Protein AF-A0A779QJK4-F1 (afdb_monomer_lite)

Structure (mmCIF, N/CA/C/O backbone):
data_AF-A0A779QJK4-F1
#
_entry.id   AF-A0A779QJK4-F1
#
loop_
_atom_site.group_PDB
_atom_site.id
_atom_site.type_symbol
_atom_site.label_atom_id
_atom_site.label_alt_id
_atom_site.label_comp_id
_atom_site.label_asym_id
_atom_site.label_entit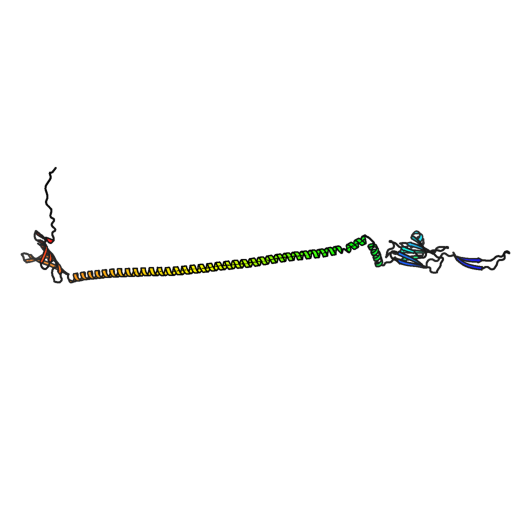y_id
_atom_site.label_seq_id
_atom_site.pdbx_PDB_ins_code
_atom_site.Cartn_x
_atom_site.Cartn_y
_atom_site.Cartn_z
_atom_site.occupancy
_atom_site.B_iso_or_equiv
_atom_site.auth_seq_id
_atom_site.auth_comp_id
_atom_site.auth_asym_id
_atom_site.auth_atom_id
_atom_site.pdbx_PDB_model_num
ATOM 1 N N . LEU A 1 1 ? 71.401 9.890 -72.598 1.00 61.88 1 LEU A N 1
ATOM 2 C CA . LEU A 1 1 ? 70.224 10.699 -72.970 1.00 61.88 1 LEU A CA 1
ATOM 3 C C . LEU A 1 1 ? 70.705 12.105 -73.241 1.00 61.88 1 LEU A C 1
ATOM 5 O O . LEU A 1 1 ? 71.534 12.586 -72.476 1.00 61.88 1 LEU A O 1
ATOM 9 N N . GLY A 1 2 ? 70.330 12.664 -74.385 1.00 76.56 2 GLY A N 1
ATOM 10 C CA . GLY A 1 2 ? 71.026 13.804 -74.968 1.00 76.56 2 GLY A CA 1
ATOM 11 C C . GLY A 1 2 ? 70.194 14.548 -76.001 1.00 76.56 2 GLY A C 1
ATOM 12 O O . GLY A 1 2 ? 69.039 14.212 -76.272 1.00 76.56 2 GLY A O 1
ATOM 13 N N . GLU A 1 3 ? 70.797 15.596 -76.538 1.00 83.06 3 GLU A N 1
ATOM 14 C CA . GLU A 1 3 ? 70.245 16.404 -77.613 1.00 83.06 3 GLU A CA 1
ATOM 15 C C . GLU A 1 3 ? 70.675 15.799 -78.951 1.00 83.06 3 GLU A C 1
ATOM 17 O O . GLU A 1 3 ? 71.862 15.583 -79.192 1.00 83.06 3 GLU A O 1
ATOM 22 N N . TYR A 1 4 ? 69.696 15.447 -79.776 1.00 85.31 4 TYR A N 1
ATOM 23 C CA . TYR A 1 4 ? 69.890 14.778 -81.051 1.00 85.31 4 TYR A CA 1
ATOM 24 C C . TYR A 1 4 ? 69.561 15.743 -82.170 1.00 85.31 4 TYR A C 1
ATOM 26 O O . TYR A 1 4 ? 68.479 16.326 -82.201 1.00 85.31 4 TYR A O 1
ATOM 34 N N . THR A 1 5 ? 70.485 15.857 -83.111 1.00 88.94 5 THR A N 1
ATOM 35 C CA . THR A 1 5 ? 70.306 16.657 -84.315 1.00 88.94 5 THR A CA 1
ATOM 36 C C . THR A 1 5 ? 70.053 15.716 -85.482 1.00 88.94 5 THR A C 1
ATOM 38 O O . THR A 1 5 ? 70.915 14.912 -85.837 1.00 88.94 5 THR A O 1
ATOM 41 N N . LEU A 1 6 ? 68.865 15.798 -86.072 1.00 91.62 6 LEU A N 1
ATOM 42 C CA . LEU A 1 6 ? 68.537 15.114 -87.312 1.00 91.62 6 LEU A CA 1
ATOM 43 C C . LEU A 1 6 ? 68.798 16.067 -88.473 1.00 91.62 6 LEU A C 1
ATOM 45 O O . LEU A 1 6 ? 68.117 17.081 -88.612 1.00 91.62 6 LEU A O 1
ATOM 49 N N . THR A 1 7 ? 69.761 15.704 -89.314 1.00 92.06 7 THR A N 1
ATOM 50 C CA . THR A 1 7 ? 70.054 16.406 -90.563 1.00 92.06 7 THR A CA 1
ATOM 51 C C . THR A 1 7 ? 69.639 15.526 -91.731 1.00 92.06 7 THR A C 1
ATOM 53 O O . THR A 1 7 ? 70.143 14.415 -91.881 1.00 92.06 7 THR A O 1
ATOM 56 N N . VAL A 1 8 ? 68.736 16.020 -92.572 1.00 91.75 8 VAL A N 1
ATOM 57 C CA . VAL A 1 8 ? 68.225 15.314 -93.753 1.00 91.75 8 VAL A CA 1
ATOM 58 C C . VAL A 1 8 ? 68.644 16.069 -95.009 1.00 91.75 8 VAL A C 1
ATOM 60 O O . VAL A 1 8 ? 68.537 17.291 -95.068 1.00 91.75 8 VAL A O 1
ATOM 63 N N . ARG A 1 9 ? 69.114 15.341 -96.026 1.00 92.44 9 ARG A N 1
ATOM 64 C CA . ARG A 1 9 ? 69.435 15.875 -97.359 1.00 92.44 9 ARG A CA 1
ATOM 65 C C . ARG A 1 9 ? 68.807 14.998 -98.430 1.00 92.44 9 ARG A C 1
ATOM 67 O O . ARG A 1 9 ? 68.813 13.775 -98.305 1.00 92.44 9 ARG A O 1
ATOM 74 N N . ALA A 1 10 ? 68.313 15.620 -99.495 1.00 90.38 10 ALA A N 1
ATOM 75 C CA . ALA A 1 10 ? 67.899 14.909 -100.698 1.00 90.38 10 ALA A CA 1
ATOM 76 C C . ALA A 1 10 ? 69.112 14.673 -101.611 1.00 90.38 10 ALA A C 1
ATOM 78 O O . ALA A 1 10 ? 69.939 15.570 -101.776 1.00 90.38 10 ALA A O 1
ATOM 79 N N . ILE A 1 11 ? 69.208 13.484 -102.212 1.00 91.81 11 ILE A N 1
ATOM 80 C CA . ILE A 1 11 ? 70.238 13.138 -103.200 1.00 91.81 11 ILE A CA 1
ATOM 81 C C . ILE A 1 11 ? 69.532 12.718 -104.488 1.00 91.81 11 ILE A C 1
ATOM 83 O O . ILE A 1 11 ? 68.648 11.862 -104.450 1.00 91.81 11 ILE A O 1
ATOM 87 N N . ASN A 1 12 ? 69.885 13.333 -105.618 1.00 88.38 12 ASN A N 1
ATOM 88 C CA . ASN A 1 12 ? 69.317 12.958 -106.915 1.00 88.38 12 ASN A CA 1
ATOM 89 C C . ASN A 1 12 ? 70.033 11.736 -107.529 1.00 88.38 12 ASN A C 1
ATOM 91 O O . ASN A 1 12 ? 71.061 11.275 -107.034 1.00 88.38 12 ASN A O 1
ATOM 95 N N . SER A 1 13 ? 69.510 11.222 -108.646 1.00 87.25 13 SER A N 1
ATOM 96 C CA . SER A 1 13 ? 70.050 10.046 -109.353 1.00 87.25 13 SER A CA 1
ATOM 97 C C . SER A 1 13 ? 71.474 10.218 -109.900 1.00 87.25 13 SER A C 1
ATOM 99 O O . SER A 1 13 ? 72.088 9.233 -110.298 1.00 87.25 13 SER A O 1
ATOM 101 N N . TYR A 1 14 ? 71.999 11.447 -109.914 1.00 86.12 14 TYR A N 1
ATOM 102 C CA . TYR A 1 14 ? 73.367 11.777 -110.325 1.00 86.12 14 TYR A CA 1
ATOM 103 C C . TYR A 1 14 ? 74.322 11.966 -109.132 1.00 86.12 14 TYR A C 1
ATOM 105 O O . TYR A 1 14 ? 75.478 12.333 -109.324 1.00 86.12 14 TYR A O 1
ATOM 113 N N . GLY A 1 15 ? 73.856 11.738 -107.898 1.00 85.56 15 GLY A N 1
ATOM 114 C CA . GLY A 1 15 ? 74.658 11.864 -106.679 1.00 85.56 15 GLY A CA 1
ATOM 115 C C . GLY A 1 15 ? 74.800 13.293 -106.143 1.00 85.56 15 GLY A C 1
ATOM 116 O O . GLY A 1 15 ? 75.531 13.507 -105.177 1.00 85.56 15 GLY A O 1
ATOM 117 N N . GLN A 1 16 ? 74.103 14.277 -106.723 1.00 86.81 16 GLN A N 1
ATOM 118 C CA . GLN A 1 16 ? 74.129 15.657 -106.231 1.00 86.81 16 GLN A CA 1
ATOM 119 C C . GLN A 1 16 ? 73.255 15.787 -104.981 1.00 86.81 16 GLN A C 1
ATOM 121 O O . 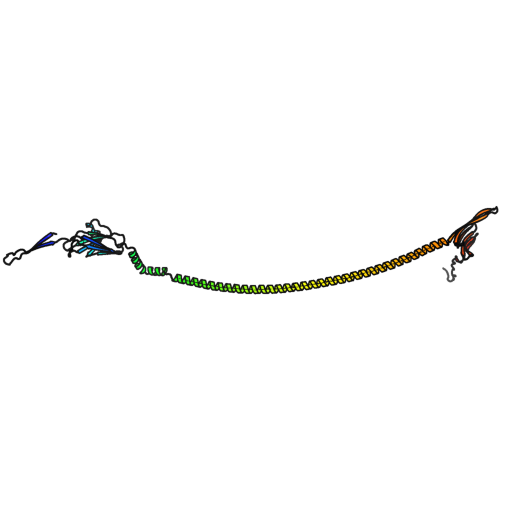GLN A 1 16 ? 72.105 15.339 -104.972 1.00 86.81 16 GLN A O 1
ATOM 126 N N . GLN A 1 17 ? 73.802 16.404 -103.933 1.00 90.31 17 GLN A N 1
ATOM 127 C CA . GLN A 1 17 ? 73.114 16.615 -102.660 1.00 90.31 17 GLN A CA 1
ATOM 128 C C . GLN A 1 17 ? 72.496 18.016 -102.608 1.00 90.31 17 GLN A C 1
ATOM 130 O O . GLN A 1 17 ? 73.170 18.994 -102.925 1.00 90.31 17 GLN A O 1
ATOM 135 N N . GLY A 1 18 ? 71.232 18.108 -102.195 1.00 87.62 18 GLY A N 1
ATOM 136 C CA . GLY A 1 18 ? 70.579 19.379 -101.879 1.00 87.62 18 GLY A CA 1
ATOM 137 C C . GLY A 1 18 ? 70.975 19.924 -100.502 1.00 87.62 18 GLY A C 1
ATOM 138 O O . GLY A 1 18 ? 71.627 19.239 -99.707 1.00 87.62 18 GLY A O 1
ATOM 139 N N . GLU A 1 19 ? 70.539 21.150 -100.211 1.00 90.62 19 GLU A N 1
ATOM 140 C CA . GLU A 1 19 ? 70.760 21.797 -98.914 1.00 90.62 19 GLU A CA 1
ATOM 141 C C . GLU A 1 19 ? 70.192 20.959 -97.748 1.00 90.62 19 GLU A C 1
ATOM 143 O O . GLU A 1 19 ? 69.089 20.412 -97.861 1.00 90.62 19 GLU A O 1
ATOM 148 N N . PRO A 1 20 ? 70.918 20.828 -96.619 1.00 91.25 20 PRO A N 1
ATOM 149 C CA . PRO A 1 20 ? 70.410 20.137 -95.438 1.00 91.25 20 PRO A CA 1
ATOM 150 C C . PRO A 1 20 ? 69.232 20.852 -94.786 1.00 91.25 20 PRO A C 1
ATOM 152 O O . PRO A 1 20 ? 69.300 22.043 -94.494 1.00 91.25 20 PRO A O 1
ATOM 155 N N . ALA A 1 21 ? 68.216 20.075 -94.416 1.00 92.12 21 ALA A N 1
ATOM 156 C CA . ALA A 1 21 ? 67.261 20.449 -93.384 1.00 92.12 21 ALA A CA 1
ATOM 157 C C . ALA A 1 21 ? 67.711 19.847 -92.050 1.00 92.12 21 ALA A C 1
ATOM 159 O O . ALA A 1 21 ? 67.920 18.637 -91.952 1.00 92.12 21 ALA A O 1
ATOM 160 N N . THR A 1 22 ? 67.844 20.683 -91.024 1.00 91.12 22 THR A N 1
ATOM 161 C CA . THR A 1 22 ? 68.305 20.262 -89.698 1.00 91.12 22 THR A CA 1
ATOM 162 C C . THR A 1 22 ? 67.243 20.574 -88.652 1.00 91.12 22 THR A C 1
ATOM 164 O O . THR A 1 22 ? 66.719 21.685 -88.621 1.00 91.12 22 THR A O 1
ATOM 167 N N . THR A 1 23 ? 66.945 19.618 -87.774 1.00 89.75 23 THR A N 1
ATOM 168 C CA . THR A 1 23 ? 66.132 19.839 -86.571 1.00 89.75 23 THR A CA 1
ATOM 169 C C . THR A 1 23 ? 66.763 19.163 -85.366 1.00 89.75 23 THR A C 1
ATOM 171 O O . THR A 1 23 ? 67.449 18.149 -85.502 1.00 89.75 23 THR A O 1
ATOM 174 N N . THR A 1 24 ? 66.511 19.710 -84.184 1.00 85.38 24 THR A N 1
ATOM 175 C CA . THR A 1 24 ? 67.074 19.214 -82.934 1.00 85.38 24 THR A CA 1
ATOM 176 C C . THR A 1 24 ? 65.957 18.814 -81.982 1.00 85.38 24 THR A C 1
ATOM 178 O O . THR A 1 24 ? 64.995 19.556 -81.794 1.00 85.38 24 THR A O 1
ATOM 181 N N . PHE A 1 25 ? 66.075 17.641 -81.365 1.00 80.06 25 PHE A N 1
ATOM 182 C CA . PHE A 1 25 ? 65.118 17.126 -80.389 1.00 80.06 25 PHE A CA 1
ATOM 183 C C . PHE A 1 25 ? 65.838 16.409 -79.246 1.00 80.06 25 PHE A C 1
ATOM 185 O O . PHE A 1 25 ? 66.995 16.010 -79.359 1.00 80.06 25 PHE A O 1
ATOM 192 N N . ARG A 1 26 ? 65.163 16.256 -78.106 1.00 77.25 26 ARG A N 1
ATOM 193 C CA . ARG A 1 26 ? 65.741 15.628 -76.913 1.00 77.25 26 ARG A CA 1
ATOM 194 C C . ARG A 1 26 ? 65.080 14.289 -76.645 1.00 77.25 26 ARG A C 1
ATOM 196 O O . ARG A 1 26 ? 63.860 14.208 -76.558 1.00 77.25 26 ARG A O 1
ATOM 203 N N . ILE A 1 27 ? 65.901 13.262 -76.452 1.00 80.81 27 ILE A N 1
ATOM 204 C CA . ILE A 1 27 ? 65.462 11.974 -75.915 1.00 80.81 27 ILE A CA 1
ATOM 205 C C . ILE A 1 27 ? 66.030 11.896 -74.504 1.00 80.81 27 ILE A C 1
ATOM 207 O O . ILE A 1 27 ? 67.237 11.706 -74.336 1.00 80.81 27 ILE A O 1
ATOM 211 N N . ASN A 1 28 ? 65.161 12.075 -73.506 1.00 81.69 28 ASN A N 1
ATOM 212 C CA . ASN A 1 28 ? 65.499 12.052 -72.086 1.00 81.69 28 ASN A CA 1
ATOM 213 C C . ASN A 1 28 ? 64.518 11.188 -71.285 1.00 81.69 28 ASN A C 1
ATOM 215 O O . ASN A 1 28 ? 63.346 11.044 -71.634 1.00 81.69 28 ASN A O 1
ATOM 219 N N . ALA A 1 29 ? 65.021 10.626 -70.187 1.00 85.44 29 ALA A N 1
ATOM 220 C CA . ALA A 1 29 ? 64.198 10.064 -69.134 1.00 85.44 29 ALA A CA 1
ATOM 221 C C . ALA A 1 29 ? 63.342 11.202 -68.564 1.00 85.44 29 ALA A C 1
ATOM 223 O O . ALA A 1 29 ? 63.783 12.359 -68.557 1.00 85.44 29 ALA A O 1
ATOM 224 N N . PRO A 1 30 ? 62.126 10.898 -68.105 1.00 90.94 30 PRO A N 1
ATOM 225 C CA . PRO A 1 30 ? 61.205 11.932 -67.688 1.00 90.94 30 PRO A CA 1
ATOM 226 C C . PRO A 1 30 ? 61.692 12.595 -66.399 1.00 90.94 30 PRO A C 1
ATOM 228 O O . PRO A 1 30 ? 62.384 11.985 -65.576 1.00 90.94 30 PRO A O 1
ATOM 231 N N . ALA A 1 31 ? 61.300 13.852 -66.198 1.00 91.94 31 ALA A N 1
ATOM 232 C CA . ALA A 1 31 ? 61.501 14.513 -64.918 1.00 91.94 31 ALA A CA 1
ATOM 233 C C . ALA A 1 31 ? 60.715 13.775 -63.825 1.00 91.94 31 ALA A C 1
ATOM 235 O O . ALA A 1 31 ? 59.601 13.304 -64.063 1.00 91.94 31 ALA A O 1
ATOM 236 N N . LYS A 1 32 ? 61.280 13.683 -62.616 1.00 94.06 32 LYS A N 1
ATOM 237 C CA . LYS A 1 32 ? 60.543 13.159 -61.458 1.00 94.06 32 LYS A CA 1
ATOM 238 C C . LYS A 1 32 ? 59.310 14.025 -61.163 1.00 94.06 32 LYS A C 1
ATOM 240 O O . LYS A 1 32 ? 59.327 15.208 -61.519 1.00 94.06 32 LYS A O 1
ATOM 245 N N . PRO A 1 33 ? 58.274 13.488 -60.494 1.00 96.31 33 PRO A N 1
ATOM 246 C CA . PRO A 1 33 ? 57.180 14.320 -60.009 1.00 96.31 33 PRO A CA 1
ATOM 247 C C . PRO A 1 33 ? 57.715 15.506 -59.185 1.00 96.31 33 PRO A C 1
ATOM 249 O O . PRO A 1 33 ? 58.735 15.409 -58.504 1.00 96.31 33 PRO A O 1
ATOM 252 N N . ALA A 1 34 ? 57.054 16.653 -59.260 1.00 96.25 34 ALA A N 1
ATOM 253 C CA . ALA A 1 34 ? 57.366 17.795 -58.409 1.00 96.25 34 ALA A CA 1
ATOM 254 C C . ALA A 1 34 ? 56.885 17.552 -56.975 1.00 96.25 34 ALA A C 1
ATOM 256 O O . ALA A 1 34 ? 57.593 17.851 -56.018 1.00 96.25 34 ALA A O 1
ATOM 257 N N . THR A 1 35 ? 55.687 16.983 -56.843 1.00 96.50 35 THR A N 1
ATOM 258 C CA . THR A 1 35 ? 55.057 16.634 -55.569 1.00 96.50 35 THR A CA 1
ATOM 259 C C . THR A 1 35 ? 54.073 15.479 -55.765 1.00 96.50 35 THR A C 1
ATOM 261 O O . THR A 1 35 ? 53.741 15.121 -56.900 1.00 96.50 35 THR A O 1
ATOM 264 N N . ILE A 1 36 ? 53.609 14.907 -54.658 1.00 98.00 36 ILE A N 1
ATOM 265 C CA . ILE A 1 36 ? 52.488 13.972 -54.604 1.00 98.00 36 ILE A CA 1
ATOM 266 C C . ILE A 1 36 ? 51.444 14.604 -53.683 1.00 98.00 36 ILE A C 1
ATOM 268 O O . ILE A 1 36 ? 51.698 14.809 -52.498 1.00 98.00 36 ILE A O 1
ATOM 272 N N . GLU A 1 37 ? 50.276 14.918 -54.228 1.00 98.00 37 GLU A N 1
ATOM 273 C CA . GLU A 1 37 ? 49.122 15.345 -53.443 1.00 98.00 37 GLU A CA 1
ATOM 274 C C . GLU A 1 37 ? 48.452 14.112 -52.836 1.00 98.00 37 GLU A C 1
ATOM 276 O O . GLU A 1 37 ? 48.187 13.135 -53.540 1.00 98.00 37 GLU A O 1
ATOM 281 N N . LEU A 1 38 ? 48.192 14.151 -51.529 1.00 98.12 38 LEU A N 1
ATOM 282 C CA . LEU A 1 38 ? 47.501 13.084 -50.812 1.00 98.12 38 LEU A CA 1
ATOM 283 C C . LEU A 1 38 ? 46.117 13.567 -50.378 1.00 98.12 38 LEU A C 1
ATOM 285 O O . LEU A 1 38 ? 45.993 14.603 -49.729 1.00 98.12 38 LEU A O 1
ATOM 289 N N . THR A 1 39 ? 45.083 12.799 -50.713 1.00 97.94 39 THR A N 1
ATOM 290 C CA . THR A 1 39 ? 43.701 13.036 -50.285 1.00 97.94 39 THR A CA 1
ATOM 291 C C . THR A 1 39 ? 43.286 11.965 -49.270 1.00 97.94 39 THR A C 1
ATOM 293 O O . THR A 1 39 ? 43.162 10.794 -49.650 1.00 97.94 39 THR A O 1
ATOM 296 N N . PRO A 1 40 ? 43.082 12.327 -47.990 1.00 97.19 40 PRO A N 1
ATOM 297 C CA . PRO A 1 40 ? 42.593 11.410 -46.961 1.00 97.19 40 PRO A CA 1
ATOM 298 C C . PRO A 1 40 ? 41.133 10.992 -47.190 1.00 97.19 40 PRO A C 1
ATOM 300 O O . PRO A 1 40 ? 40.297 11.814 -47.555 1.00 97.19 40 PRO A O 1
ATOM 303 N N . GLY A 1 41 ? 40.805 9.732 -46.908 1.00 96.25 41 GLY A N 1
ATOM 304 C CA . GLY A 1 41 ? 39.432 9.227 -46.799 1.00 96.25 41 GLY A CA 1
ATOM 305 C C . GLY A 1 41 ? 39.293 8.222 -45.652 1.00 96.25 41 GLY A C 1
ATOM 306 O O . GLY A 1 41 ? 40.276 7.894 -44.984 1.00 96.25 41 GLY A O 1
ATOM 307 N N . TYR A 1 42 ? 38.081 7.726 -45.392 1.00 95.50 42 TYR A N 1
ATOM 308 C CA . TYR A 1 42 ? 37.860 6.701 -44.363 1.00 95.50 42 TYR A CA 1
ATOM 309 C C . TYR A 1 42 ? 38.492 5.378 -44.784 1.00 95.50 42 TYR A C 1
ATOM 311 O O . TYR A 1 42 ? 38.159 4.838 -45.835 1.00 95.50 42 TYR A O 1
ATOM 319 N N . PHE A 1 43 ? 39.427 4.871 -43.978 1.00 95.44 43 PHE A N 1
ATOM 320 C CA . PHE A 1 43 ? 40.213 3.670 -44.293 1.00 95.44 43 PHE A CA 1
ATOM 321 C C . PHE A 1 43 ? 40.931 3.705 -45.652 1.00 95.44 43 PHE A C 1
ATOM 323 O O . PHE A 1 43 ? 41.239 2.649 -46.215 1.00 95.44 43 PHE A O 1
ATOM 330 N N . GLN A 1 44 ? 41.206 4.900 -46.190 1.00 96.69 44 GLN A N 1
ATOM 331 C CA . GLN A 1 44 ? 41.854 5.047 -47.489 1.00 96.69 44 GLN A CA 1
ATOM 332 C C . GLN A 1 44 ? 42.651 6.348 -47.638 1.00 96.69 44 GLN A C 1
ATOM 334 O O . GLN A 1 44 ? 42.367 7.349 -46.984 1.00 96.69 44 GLN A O 1
ATOM 339 N N . ILE A 1 45 ? 43.634 6.344 -48.539 1.00 98.12 45 ILE A N 1
ATOM 340 C CA . ILE A 1 45 ? 44.378 7.534 -48.978 1.00 98.12 45 ILE A CA 1
ATOM 341 C C . ILE A 1 45 ? 44.572 7.454 -50.492 1.00 98.12 45 ILE A C 1
ATOM 343 O O . ILE A 1 45 ? 45.010 6.421 -51.005 1.00 98.12 45 ILE A O 1
ATOM 347 N N . THR A 1 46 ? 44.294 8.549 -51.198 1.00 98.19 46 THR A N 1
ATOM 348 C CA . THR A 1 46 ? 44.543 8.678 -52.642 1.00 98.19 46 THR A CA 1
ATOM 349 C C . THR A 1 46 ? 45.778 9.530 -52.896 1.00 98.19 46 THR A C 1
ATOM 351 O O . THR A 1 46 ? 45.881 10.626 -52.358 1.00 98.19 46 THR A O 1
ATOM 354 N N . ALA A 1 47 ? 46.699 9.039 -53.723 1.00 98.19 47 ALA A N 1
ATOM 355 C CA . ALA A 1 47 ? 47.915 9.733 -54.125 1.00 98.19 47 ALA A CA 1
ATOM 356 C C . ALA A 1 47 ? 47.846 10.184 -55.587 1.00 98.19 47 ALA A C 1
ATOM 358 O O . ALA A 1 47 ? 47.598 9.368 -56.478 1.00 98.19 47 ALA A O 1
ATOM 359 N N . VAL A 1 48 ? 48.128 11.467 -55.827 1.00 98.19 48 VAL A N 1
ATOM 360 C CA . VAL A 1 48 ? 48.105 12.107 -57.149 1.00 98.19 48 VAL A CA 1
ATOM 361 C C . VAL A 1 48 ? 49.432 12.847 -57.394 1.00 98.19 48 VAL A C 1
ATOM 363 O O . VAL A 1 48 ? 49.669 13.905 -56.810 1.00 98.19 48 VAL A O 1
ATOM 366 N N . PRO A 1 49 ? 50.344 12.322 -58.230 1.00 97.12 49 PRO A N 1
ATOM 367 C CA . PRO A 1 49 ? 51.574 13.015 -58.597 1.00 97.12 49 PRO A CA 1
ATOM 368 C C . PRO A 1 49 ? 51.301 14.233 -59.486 1.00 97.12 49 PRO A C 1
ATOM 370 O O . PRO A 1 49 ? 50.438 14.216 -60.364 1.00 97.12 49 PRO A O 1
ATOM 373 N N . ARG A 1 50 ? 52.098 15.289 -59.305 1.00 95.31 50 ARG A N 1
ATOM 374 C CA . ARG A 1 50 ? 52.080 16.499 -60.141 1.00 95.31 50 ARG A CA 1
ATOM 375 C C . ARG A 1 50 ? 53.441 16.709 -60.789 1.00 95.31 50 ARG A C 1
ATOM 377 O O . ARG A 1 50 ? 54.459 16.586 -60.113 1.00 95.31 50 ARG A O 1
ATOM 384 N N . LEU A 1 51 ? 53.481 17.055 -62.075 1.00 91.31 51 LEU A N 1
ATOM 385 C CA . LEU A 1 51 ? 54.719 17.457 -62.757 1.00 91.31 51 LEU A CA 1
ATOM 386 C C . LEU A 1 51 ? 54.961 18.960 -62.608 1.00 91.31 51 LEU A C 1
ATOM 388 O O . LEU A 1 51 ? 54.014 19.739 -62.577 1.00 91.31 51 LEU A O 1
ATOM 392 N N . ALA A 1 52 ? 56.234 19.364 -62.583 1.00 88.06 52 ALA A N 1
ATOM 393 C CA . ALA A 1 52 ? 56.616 20.779 -62.647 1.00 88.06 52 ALA A CA 1
ATOM 394 C C . ALA A 1 52 ? 56.369 21.380 -64.042 1.00 88.06 52 ALA A C 1
ATOM 396 O O . ALA A 1 52 ? 56.069 22.561 -64.172 1.00 88.06 52 ALA A O 1
ATOM 397 N N . VAL A 1 53 ? 56.503 20.555 -65.083 1.00 85.75 53 VAL A N 1
ATOM 398 C CA . VAL A 1 53 ? 56.253 20.903 -66.482 1.00 85.75 53 VAL A CA 1
ATOM 399 C C . VAL A 1 53 ? 55.401 19.793 -67.072 1.00 85.75 53 VAL A C 1
ATOM 401 O O . VAL A 1 53 ? 55.725 18.618 -66.907 1.00 85.75 53 VAL A O 1
ATOM 404 N N . TYR A 1 54 ? 54.303 20.159 -67.726 1.00 85.75 54 TYR A N 1
ATOM 405 C CA . TYR A 1 54 ? 53.425 19.190 -68.367 1.00 85.75 54 TYR A CA 1
ATOM 406 C C . TYR A 1 54 ? 54.177 18.409 -69.452 1.00 85.75 54 TYR A C 1
ATOM 408 O O . TYR A 1 54 ? 54.767 19.004 -70.352 1.00 85.75 54 TYR A O 1
ATOM 416 N N . ASP A 1 55 ? 54.120 17.081 -69.371 1.00 85.69 55 ASP A N 1
ATOM 417 C CA . ASP A 1 55 ? 54.636 16.167 -70.385 1.00 85.69 55 ASP A CA 1
ATOM 418 C C . ASP A 1 55 ? 53.597 15.053 -70.606 1.00 85.69 55 ASP A C 1
ATOM 420 O O . ASP A 1 55 ? 53.383 14.230 -69.709 1.00 85.69 55 ASP A O 1
ATOM 424 N N . PRO A 1 56 ? 52.924 15.016 -71.771 1.00 85.19 56 PRO A N 1
ATOM 425 C CA . PRO A 1 56 ? 51.874 14.038 -72.051 1.00 85.19 56 PRO A CA 1
ATOM 426 C C . PRO A 1 56 ? 52.411 12.614 -72.250 1.00 85.19 56 PRO A C 1
ATOM 428 O O . PRO A 1 56 ? 51.631 11.665 -72.274 1.00 85.19 56 PRO A O 1
ATOM 431 N N . THR A 1 57 ? 53.726 12.444 -72.415 1.00 86.50 57 THR A N 1
ATOM 432 C CA . THR A 1 57 ? 54.359 11.133 -72.622 1.00 86.50 57 THR A CA 1
ATOM 433 C C . THR A 1 57 ? 54.685 10.418 -71.310 1.00 86.50 57 THR A C 1
ATOM 435 O O . THR A 1 57 ? 55.098 9.256 -71.322 1.00 86.50 57 THR A O 1
ATOM 438 N N . VAL A 1 58 ? 54.497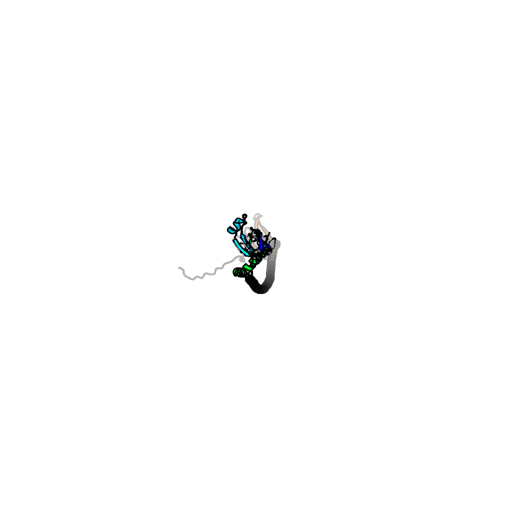 11.100 -70.176 1.00 92.56 58 VAL A N 1
ATOM 439 C CA . VAL A 1 58 ? 54.816 10.589 -68.846 1.00 92.56 58 VAL A CA 1
ATOM 440 C C . VAL A 1 58 ? 53.656 9.791 -68.267 1.00 92.56 58 VAL A C 1
ATOM 442 O O . VAL A 1 58 ? 52.512 10.236 -68.232 1.00 92.56 58 VAL A O 1
ATOM 445 N N . GLN A 1 59 ? 53.988 8.617 -67.745 1.00 95.19 59 GLN A N 1
ATOM 446 C CA . GLN A 1 59 ? 53.155 7.833 -66.841 1.00 95.19 59 GLN A CA 1
ATOM 447 C C . GLN A 1 59 ? 53.810 7.790 -65.459 1.00 95.19 59 GLN A C 1
ATOM 449 O O . GLN A 1 59 ? 55.008 8.050 -65.329 1.00 95.19 59 GLN A O 1
ATOM 454 N N . PHE A 1 60 ? 53.055 7.428 -64.423 1.00 97.75 60 PHE A N 1
ATOM 455 C CA . PHE A 1 60 ? 53.599 7.298 -63.073 1.00 97.75 60 PHE A CA 1
ATOM 456 C C . PHE A 1 60 ? 53.482 5.876 -62.566 1.00 97.75 60 PHE A C 1
ATOM 458 O O . PHE A 1 60 ? 52.413 5.277 -62.639 1.00 97.75 60 PHE A O 1
ATOM 465 N N . GLU A 1 61 ? 54.571 5.361 -62.011 1.00 98.19 61 GLU A N 1
ATOM 466 C CA . GLU A 1 61 ? 54.582 4.108 -61.265 1.00 98.19 61 GLU A CA 1
ATOM 467 C C . GLU A 1 61 ? 54.492 4.413 -59.759 1.00 98.19 61 GLU A C 1
ATOM 469 O O . GLU A 1 61 ? 55.180 5.314 -59.267 1.00 98.19 61 GLU A O 1
ATOM 474 N N . PHE A 1 62 ? 53.669 3.656 -59.028 1.00 98.44 62 PHE A N 1
ATOM 475 C CA . PHE A 1 62 ? 53.339 3.909 -57.624 1.00 98.44 62 PHE A CA 1
ATOM 476 C C . PHE A 1 62 ? 53.748 2.756 -56.714 1.00 98.44 62 PHE A C 1
ATOM 478 O O . PHE A 1 62 ? 53.504 1.586 -57.012 1.00 98.44 62 PHE A O 1
ATOM 485 N N . TRP A 1 63 ? 54.285 3.107 -55.549 1.00 98.56 63 TRP A N 1
ATOM 486 C CA . TRP A 1 63 ? 54.594 2.192 -54.460 1.00 98.56 63 TRP A CA 1
ATOM 487 C C . TRP A 1 63 ? 54.049 2.718 -53.141 1.00 98.56 63 TRP A C 1
ATOM 489 O O . TRP A 1 63 ? 53.980 3.926 -52.912 1.00 98.56 63 TRP A O 1
ATOM 499 N N . PHE A 1 64 ? 53.713 1.786 -52.258 1.00 98.00 64 PHE A N 1
ATOM 500 C CA . PHE A 1 64 ? 53.162 2.048 -50.938 1.00 98.00 64 PHE A CA 1
ATOM 501 C C . PHE A 1 64 ? 53.924 1.297 -49.854 1.00 98.00 64 PHE A C 1
ATOM 503 O O . PHE A 1 64 ? 54.259 0.122 -50.019 1.00 98.00 64 PHE A O 1
ATOM 510 N N . SER A 1 65 ? 54.126 1.950 -48.714 1.00 96.94 65 SER A N 1
ATOM 511 C CA . SER A 1 65 ? 54.696 1.328 -47.527 1.00 96.94 65 SER A CA 1
ATOM 512 C C . SER A 1 65 ? 54.008 1.818 -46.256 1.00 96.94 65 SER A C 1
ATOM 514 O O . SER A 1 65 ? 53.753 3.009 -46.087 1.00 96.94 65 SER A O 1
ATOM 516 N N . GLU A 1 66 ? 53.775 0.895 -45.322 1.00 95.69 66 GLU A N 1
ATOM 517 C CA . GLU A 1 66 ? 53.323 1.204 -43.955 1.00 95.69 66 GLU A CA 1
ATOM 518 C C . GLU A 1 66 ? 54.455 1.765 -43.077 1.00 95.69 66 GLU A C 1
ATOM 520 O O . GLU A 1 66 ? 54.223 2.165 -41.943 1.00 95.69 66 GLU A O 1
ATOM 525 N N . LYS A 1 67 ? 55.699 1.770 -43.574 1.00 94.94 67 LYS A N 1
ATOM 526 C CA . LYS A 1 67 ? 56.868 2.331 -42.886 1.00 94.94 67 LYS A CA 1
ATOM 527 C C . LYS A 1 67 ? 57.734 3.130 -43.848 1.00 94.94 67 LYS A C 1
ATOM 529 O O . LYS A 1 67 ? 57.946 2.709 -44.986 1.00 94.94 67 LYS A O 1
ATOM 534 N N . ARG A 1 68 ? 58.303 4.236 -43.374 1.00 96.62 68 ARG A N 1
ATOM 535 C CA . ARG A 1 68 ? 59.215 5.052 -44.178 1.00 96.62 68 ARG A CA 1
ATOM 536 C C . ARG A 1 68 ? 60.434 4.255 -44.645 1.00 96.62 68 ARG A C 1
ATOM 538 O O . ARG A 1 68 ? 61.103 3.601 -43.847 1.00 96.62 68 ARG A O 1
ATOM 545 N N . ILE A 1 69 ? 60.762 4.385 -45.922 1.00 96.75 69 ILE A N 1
ATOM 546 C CA . ILE A 1 69 ? 61.973 3.865 -46.553 1.00 96.75 69 ILE A CA 1
ATOM 547 C C . ILE A 1 69 ? 62.900 5.051 -46.827 1.00 96.75 69 ILE A C 1
ATOM 549 O O . ILE A 1 69 ? 62.685 5.828 -47.750 1.00 96.75 69 ILE A O 1
ATOM 553 N N . THR A 1 70 ? 63.953 5.192 -46.024 1.00 91.00 70 THR A N 1
ATOM 554 C CA . THR A 1 70 ? 64.885 6.331 -46.114 1.00 91.00 70 THR A CA 1
ATOM 555 C C . THR A 1 70 ? 65.814 6.263 -47.327 1.00 91.00 70 THR A C 1
ATOM 557 O O . THR A 1 70 ? 66.218 7.300 -47.848 1.00 91.00 70 THR A O 1
ATOM 560 N N . ASN A 1 71 ? 66.148 5.060 -47.805 1.00 92.38 71 ASN A N 1
ATOM 561 C CA . ASN A 1 71 ? 66.948 4.859 -49.012 1.00 92.38 71 ASN A CA 1
ATOM 562 C C . ASN A 1 71 ? 66.044 4.527 -50.207 1.00 92.38 71 ASN A C 1
ATOM 564 O O . ASN A 1 71 ? 65.546 3.406 -50.322 1.00 92.38 71 ASN A O 1
ATOM 568 N N . THR A 1 72 ? 65.886 5.474 -51.132 1.00 86.75 72 THR A N 1
ATOM 569 C CA . THR A 1 72 ? 65.000 5.337 -52.300 1.00 86.75 72 THR A CA 1
ATOM 570 C C . THR A 1 72 ? 65.387 4.196 -53.245 1.00 86.75 72 THR A C 1
ATOM 572 O O . THR A 1 72 ? 64.522 3.678 -53.947 1.00 86.75 72 THR A O 1
ATOM 575 N N . ALA A 1 73 ? 66.637 3.720 -53.218 1.00 88.50 73 ALA A N 1
ATOM 576 C CA . ALA A 1 73 ? 67.059 2.538 -53.974 1.00 88.50 73 ALA A CA 1
ATOM 577 C C . ALA A 1 73 ? 66.435 1.225 -53.455 1.00 88.50 73 ALA A C 1
ATOM 579 O O . ALA A 1 73 ? 66.466 0.212 -54.149 1.00 88.50 73 ALA A O 1
ATOM 580 N N . GLN A 1 74 ? 65.874 1.222 -52.240 1.00 94.44 74 GLN A N 1
ATOM 581 C CA . GLN A 1 74 ? 65.207 0.057 -51.646 1.00 94.44 74 GLN A CA 1
ATOM 582 C C . GLN A 1 74 ? 63.692 0.045 -51.882 1.00 94.44 74 GLN A C 1
ATOM 584 O O . GLN A 1 74 ? 63.043 -0.941 -51.545 1.00 94.44 74 GLN A O 1
ATOM 589 N N . VAL A 1 75 ? 63.114 1.103 -52.463 1.00 96.69 75 VAL A N 1
ATOM 590 C CA . VAL A 1 75 ? 61.657 1.222 -52.657 1.00 96.69 75 VAL A CA 1
ATOM 591 C C . VAL A 1 75 ? 61.104 0.042 -53.453 1.00 96.69 75 VAL A C 1
ATOM 593 O O . VAL A 1 75 ? 60.137 -0.574 -53.024 1.00 96.69 75 VAL A O 1
ATOM 596 N N . GLU A 1 76 ? 61.757 -0.347 -54.548 1.00 95.56 76 GLU A N 1
ATOM 597 C CA . GLU A 1 76 ? 61.294 -1.462 -55.387 1.00 95.56 76 GLU A CA 1
ATOM 598 C C . GLU A 1 76 ? 61.318 -2.825 -54.679 1.00 95.56 76 GLU A C 1
ATOM 600 O O . GLU A 1 76 ? 60.604 -3.734 -55.092 1.00 95.56 76 GLU A O 1
ATOM 605 N N . LYS A 1 77 ? 62.134 -2.976 -53.628 1.00 94.81 77 LYS A N 1
ATOM 606 C CA . LYS A 1 77 ? 62.267 -4.224 -52.861 1.00 94.81 77 LYS A CA 1
ATOM 607 C C . LYS A 1 77 ? 61.367 -4.257 -51.629 1.00 94.81 77 LYS A C 1
ATOM 609 O O . LYS A 1 77 ? 60.865 -5.318 -51.274 1.00 94.81 77 LYS A O 1
ATOM 614 N N . SER A 1 78 ? 61.212 -3.114 -50.966 1.00 94.88 78 SER A N 1
ATOM 615 C CA . SER A 1 78 ? 60.615 -3.026 -49.629 1.00 94.88 78 SER A CA 1
ATOM 616 C C . SER A 1 78 ? 59.214 -2.419 -49.620 1.00 94.88 78 SER A C 1
ATOM 618 O O . SER A 1 78 ? 58.471 -2.647 -48.669 1.00 94.88 78 SER A O 1
ATOM 620 N N . ALA A 1 79 ? 58.842 -1.647 -50.644 1.00 96.69 79 ALA A N 1
ATOM 621 C CA . ALA A 1 79 ? 57.492 -1.116 -50.785 1.00 96.69 79 ALA A CA 1
ATOM 622 C C . ALA A 1 79 ? 56.648 -2.005 -51.703 1.00 96.69 79 ALA A C 1
ATOM 624 O O . ALA A 1 79 ? 57.137 -2.611 -52.657 1.00 96.69 79 ALA A O 1
ATOM 625 N N . ARG A 1 80 ? 55.341 -2.038 -51.451 1.00 97.25 80 ARG A N 1
ATOM 626 C CA . ARG A 1 80 ? 54.373 -2.722 -52.307 1.00 97.25 80 ARG A CA 1
ATOM 627 C C . ARG A 1 80 ? 54.152 -1.907 -53.576 1.00 97.25 80 ARG A C 1
ATOM 629 O O . ARG A 1 80 ? 53.660 -0.784 -53.491 1.00 97.25 80 ARG A O 1
ATOM 636 N N . TYR A 1 81 ? 54.448 -2.485 -54.736 1.00 97.56 81 TYR A N 1
ATOM 637 C CA . TYR A 1 81 ? 54.063 -1.903 -56.021 1.00 97.56 81 TYR A CA 1
ATOM 638 C C . TYR A 1 81 ? 52.533 -1.883 -56.149 1.00 97.56 81 TYR A C 1
ATOM 640 O O . TYR A 1 81 ? 51.883 -2.907 -55.937 1.00 97.56 81 TYR A O 1
ATOM 648 N N . LEU A 1 82 ? 51.965 -0.713 -56.443 1.00 97.31 82 LEU A N 1
ATOM 649 C CA . LEU A 1 82 ? 50.524 -0.530 -56.635 1.00 97.31 82 LEU A CA 1
ATOM 650 C C . LEU A 1 82 ? 50.138 -0.657 -58.110 1.00 97.31 82 LEU A C 1
ATOM 652 O O . LEU A 1 82 ? 49.110 -1.246 -58.417 1.00 97.31 82 LEU A O 1
ATOM 656 N N . GLY A 1 83 ? 50.981 -0.147 -59.011 1.00 96.50 83 GLY A N 1
ATOM 657 C CA . GLY A 1 83 ? 50.747 -0.166 -60.452 1.00 96.50 83 GLY A CA 1
ATOM 658 C C . GLY A 1 83 ? 51.184 1.128 -61.134 1.00 96.50 83 GLY A C 1
ATOM 659 O O . GLY A 1 83 ? 51.901 1.948 -60.554 1.00 96.50 83 GLY A O 1
ATOM 660 N N . THR A 1 84 ? 50.735 1.308 -62.375 1.00 96.31 84 THR A N 1
ATOM 661 C CA . THR A 1 84 ? 50.979 2.508 -63.189 1.00 96.31 84 THR A CA 1
ATOM 662 C C . THR A 1 84 ? 49.665 3.246 -63.428 1.00 96.31 84 THR A C 1
ATOM 664 O O . THR A 1 84 ? 48.645 2.604 -63.662 1.00 96.31 84 THR A O 1
ATOM 667 N N . GLY A 1 85 ? 49.659 4.577 -63.357 1.00 94.88 85 GLY A N 1
ATOM 668 C CA . GLY A 1 85 ? 48.454 5.375 -63.604 1.00 94.88 85 GLY A CA 1
ATOM 669 C C . GLY A 1 85 ? 48.658 6.873 -63.391 1.00 94.88 85 GLY A C 1
ATOM 670 O O . GLY A 1 85 ? 49.784 7.341 -63.255 1.00 94.88 85 GLY A O 1
ATOM 671 N N . SER A 1 86 ? 47.564 7.633 -63.353 1.00 94.56 86 SER A N 1
ATOM 672 C CA . SER A 1 86 ? 47.566 9.061 -62.992 1.00 94.56 86 SER A CA 1
ATOM 673 C C . SER A 1 86 ? 47.328 9.305 -61.498 1.00 94.56 86 SER A C 1
ATOM 675 O O . SER A 1 86 ? 47.691 10.359 -60.989 1.00 94.56 86 SER A O 1
ATOM 677 N N . GLN A 1 87 ? 46.744 8.333 -60.795 1.00 96.69 87 GLN A N 1
ATOM 678 C CA . GLN A 1 87 ? 46.526 8.331 -59.349 1.00 96.69 87 GLN A CA 1
ATOM 679 C C . GLN A 1 87 ? 46.387 6.895 -58.838 1.00 96.69 87 GLN A C 1
ATOM 681 O O . GLN A 1 87 ? 46.052 6.000 -59.615 1.00 96.69 87 GLN A O 1
ATOM 686 N N . TRP A 1 88 ? 46.576 6.690 -57.536 1.00 97.94 88 TRP A N 1
ATOM 687 C CA . TRP A 1 88 ? 46.274 5.422 -56.867 1.00 97.94 88 TRP A CA 1
ATOM 688 C C . TRP A 1 88 ? 45.640 5.641 -55.502 1.00 97.94 88 TRP A C 1
ATOM 690 O O . TRP A 1 88 ? 46.097 6.485 -54.735 1.00 97.94 88 TRP A O 1
ATOM 700 N N . THR A 1 89 ? 44.643 4.823 -55.172 1.00 97.62 89 THR A N 1
ATOM 701 C CA . THR A 1 89 ? 44.026 4.783 -53.843 1.00 97.62 89 THR A CA 1
ATOM 702 C C . THR A 1 89 ? 44.457 3.520 -53.117 1.00 97.62 89 THR A C 1
ATOM 704 O O . THR A 1 89 ? 44.290 2.410 -53.621 1.00 97.62 89 THR A O 1
ATOM 707 N N . VAL A 1 90 ? 45.007 3.683 -51.916 1.00 97.19 90 VAL A N 1
ATOM 708 C CA . VAL A 1 90 ? 45.245 2.573 -50.995 1.00 97.19 90 VAL A CA 1
ATOM 709 C C . VAL A 1 90 ? 44.131 2.573 -49.970 1.00 97.19 90 VAL A C 1
ATOM 711 O O . VAL A 1 90 ? 43.955 3.561 -49.268 1.00 97.19 90 VAL A O 1
ATOM 714 N N . GLN A 1 91 ? 43.406 1.462 -49.884 1.00 95.31 91 GLN A N 1
ATOM 715 C CA . GLN A 1 91 ? 42.279 1.276 -48.976 1.00 95.31 91 GLN A CA 1
ATOM 716 C C . GLN A 1 91 ? 42.378 -0.058 -48.231 1.00 95.31 91 GLN A C 1
ATOM 718 O O . GLN A 1 91 ? 42.994 -1.009 -48.724 1.00 95.31 91 GLN A O 1
ATOM 723 N N . GLY A 1 92 ? 41.759 -0.138 -47.054 1.00 90.94 92 GLY A N 1
ATOM 724 C CA . GLY A 1 92 ? 41.569 -1.387 -46.316 1.00 90.94 92 GLY A CA 1
ATOM 725 C C . GLY A 1 92 ? 41.743 -1.250 -44.806 1.00 90.94 92 GLY A C 1
ATOM 726 O O . GLY A 1 92 ? 42.190 -0.228 -44.298 1.00 90.94 92 GLY A O 1
ATOM 727 N N . SER A 1 93 ? 41.453 -2.328 -44.074 1.00 87.31 93 SER A N 1
ATOM 728 C CA . SER A 1 93 ? 41.412 -2.356 -42.597 1.00 87.31 93 SER A CA 1
ATOM 729 C C . SER A 1 93 ? 42.737 -2.036 -41.887 1.00 87.31 93 SER A C 1
ATOM 731 O O . SER A 1 93 ? 42.752 -1.776 -40.681 1.00 87.31 93 SER A O 1
ATOM 733 N N . ARG A 1 94 ? 43.860 -2.062 -42.614 1.00 90.56 94 ARG A N 1
ATOM 734 C CA . ARG A 1 94 ? 45.181 -1.657 -42.107 1.00 90.56 94 ARG A CA 1
ATOM 735 C C . ARG A 1 94 ? 45.425 -0.152 -42.194 1.00 90.56 94 ARG A C 1
ATOM 737 O O . ARG A 1 94 ? 46.281 0.348 -41.476 1.00 90.56 94 ARG A O 1
ATOM 744 N N . ILE A 1 95 ? 44.674 0.557 -43.034 1.00 95.50 95 ILE A N 1
ATOM 745 C CA . ILE A 1 95 ? 44.761 2.007 -43.191 1.00 95.50 95 ILE A CA 1
ATOM 746 C C . ILE A 1 95 ? 43.915 2.642 -42.093 1.00 95.50 95 ILE A C 1
ATOM 748 O O . ILE A 1 95 ? 42.701 2.745 -42.221 1.00 95.50 95 ILE A O 1
ATOM 752 N N . LYS A 1 96 ? 44.541 2.990 -40.970 1.00 93.19 96 LYS A N 1
ATOM 753 C CA . LYS A 1 96 ? 43.839 3.436 -39.760 1.00 93.19 96 LYS A CA 1
ATOM 754 C C . LYS A 1 96 ? 44.065 4.924 -39.478 1.00 93.19 96 LYS A C 1
ATOM 756 O O . LYS A 1 96 ? 45.155 5.420 -39.776 1.00 93.19 96 LYS A O 1
ATOM 761 N N . PRO A 1 97 ? 43.073 5.621 -38.888 1.00 93.75 97 PRO A N 1
ATOM 762 C CA . PRO A 1 97 ? 43.240 6.999 -38.427 1.00 93.75 97 PRO A CA 1
ATOM 763 C C . PRO A 1 97 ? 44.461 7.134 -37.510 1.00 93.75 97 PRO A C 1
ATOM 765 O O . PRO A 1 97 ? 44.806 6.204 -36.776 1.00 93.75 97 PRO A O 1
ATOM 768 N N . GLY A 1 98 ? 45.141 8.279 -37.587 1.00 92.50 98 GLY A N 1
ATOM 769 C CA . GLY A 1 98 ? 46.322 8.577 -36.771 1.00 92.50 98 GLY A CA 1
ATOM 770 C C . GLY A 1 98 ? 47.593 7.797 -37.137 1.00 92.50 98 GLY A C 1
ATOM 771 O O . GLY A 1 98 ? 48.565 7.856 -36.389 1.00 92.50 98 GLY A O 1
ATOM 772 N N . THR A 1 99 ? 47.601 7.048 -38.247 1.00 94.06 99 THR A N 1
ATOM 773 C CA . THR A 1 99 ? 48.776 6.300 -38.728 1.00 94.06 99 THR A CA 1
ATOM 774 C C . THR A 1 99 ? 49.312 6.919 -40.016 1.00 94.06 99 THR A C 1
ATOM 776 O O . THR A 1 99 ? 48.559 7.090 -40.975 1.00 94.06 99 THR A O 1
ATOM 779 N N . ASP A 1 100 ? 50.610 7.228 -40.047 1.00 96.81 100 ASP A N 1
ATOM 780 C CA . ASP A 1 100 ? 51.293 7.696 -41.254 1.00 96.81 100 ASP A CA 1
ATOM 781 C C . ASP A 1 100 ? 51.550 6.549 -42.231 1.00 96.81 100 ASP A C 1
ATOM 783 O O . ASP A 1 100 ? 51.998 5.466 -41.852 1.00 96.81 100 ASP A O 1
ATOM 787 N N . PHE A 1 101 ? 51.321 6.821 -43.512 1.00 97.56 101 PHE A N 1
ATOM 788 C CA . PHE A 1 101 ? 51.634 5.918 -44.609 1.00 97.56 101 PHE A CA 1
ATOM 789 C C . PHE A 1 101 ? 52.448 6.637 -45.677 1.00 97.56 101 PHE A C 1
ATOM 791 O O . PHE A 1 101 ? 52.265 7.832 -45.906 1.00 97.56 101 PHE A O 1
ATOM 798 N N . TRP A 1 102 ? 53.333 5.903 -46.352 1.00 98.06 102 TRP A N 1
ATOM 799 C CA . TRP A 1 102 ? 54.286 6.464 -47.307 1.00 98.06 102 TRP A CA 1
ATOM 800 C C . TRP A 1 102 ? 53.996 6.011 -48.732 1.00 98.06 102 TRP A C 1
ATOM 802 O O . TRP A 1 102 ? 53.847 4.818 -49.011 1.00 98.06 102 TRP A O 1
ATOM 812 N N . PHE A 1 103 ? 53.982 6.984 -49.637 1.00 98.25 103 PHE A N 1
ATOM 813 C CA . PHE A 1 103 ? 53.853 6.806 -51.073 1.00 98.25 103 PHE A CA 1
ATOM 814 C C . PHE A 1 103 ? 55.160 7.181 -51.755 1.00 98.25 103 PHE A C 1
ATOM 816 O O . PHE A 1 103 ? 55.730 8.242 -51.495 1.00 98.25 103 PHE A O 1
ATOM 823 N N . TYR A 1 104 ? 55.604 6.317 -52.662 1.00 98.38 104 TYR A N 1
ATOM 824 C CA . TYR A 1 104 ? 56.764 6.558 -53.506 1.00 98.38 104 TYR A CA 1
ATOM 825 C C . TYR A 1 104 ? 56.327 6.513 -54.960 1.00 98.38 104 TYR A C 1
ATOM 827 O O . TYR A 1 104 ? 55.793 5.504 -55.421 1.00 98.38 104 TYR A O 1
ATOM 835 N N . VAL A 1 105 ? 56.547 7.606 -55.683 1.00 98.06 105 VAL A N 1
ATOM 836 C CA . VAL A 1 105 ? 56.117 7.736 -57.077 1.00 98.06 105 VAL A CA 1
ATOM 837 C C . VAL A 1 105 ? 57.288 8.170 -57.937 1.00 98.06 105 VAL A C 1
ATOM 839 O O . VAL A 1 105 ? 58.096 9.009 -57.534 1.00 98.06 105 VAL A O 1
ATOM 842 N N . ARG A 1 106 ? 57.391 7.605 -59.137 1.00 96.94 106 ARG A N 1
ATOM 843 C CA . ARG A 1 106 ? 58.335 8.066 -60.158 1.00 96.94 106 ARG A CA 1
ATOM 844 C C . ARG A 1 106 ? 57.654 8.166 -61.511 1.00 96.94 106 ARG A C 1
ATOM 846 O O . ARG A 1 106 ? 56.708 7.435 -61.794 1.00 96.94 106 ARG A O 1
ATOM 853 N N . SER A 1 107 ? 58.181 9.048 -62.341 1.00 97.06 107 SER A N 1
ATOM 854 C CA . SER A 1 107 ? 57.774 9.212 -63.727 1.00 97.06 107 SER A CA 1
ATOM 855 C C . SER A 1 107 ? 58.462 8.166 -64.597 1.00 97.06 107 SER A C 1
ATOM 857 O O . SER A 1 107 ? 59.646 7.870 -64.409 1.00 97.06 107 SER A O 1
ATOM 859 N N . VAL A 1 108 ? 57.748 7.645 -65.585 1.00 95.19 108 VAL A N 1
ATOM 860 C CA . VAL A 1 108 ? 58.265 6.725 -66.599 1.00 95.19 108 VAL A CA 1
ATOM 861 C C . VAL A 1 108 ? 57.765 7.127 -67.984 1.00 95.19 108 VAL A C 1
ATOM 863 O O . VAL A 1 108 ? 56.647 7.612 -68.133 1.00 95.19 108 VAL A O 1
ATOM 866 N N . ASN A 1 109 ? 58.599 6.936 -68.999 1.00 91.38 109 ASN A N 1
ATOM 867 C CA . ASN A 1 109 ? 58.223 7.017 -70.410 1.00 91.38 109 ASN A CA 1
ATOM 868 C C . ASN A 1 109 ? 58.938 5.884 -71.175 1.00 91.38 109 ASN A C 1
ATOM 870 O O . ASN A 1 109 ? 59.622 5.056 -70.570 1.00 91.38 109 ASN A O 1
ATOM 874 N N . LEU A 1 110 ? 58.821 5.847 -72.505 1.00 87.50 110 LEU A N 1
ATOM 875 C CA . LEU A 1 110 ? 59.474 4.822 -73.340 1.00 87.50 110 LEU A CA 1
ATOM 876 C C . LEU A 1 110 ? 61.012 4.820 -73.252 1.00 87.50 110 LEU A C 1
ATOM 878 O O . LEU A 1 110 ? 61.659 3.867 -73.672 1.00 87.50 110 LEU A O 1
ATOM 882 N N . VAL A 1 111 ? 61.595 5.899 -72.739 1.00 86.94 111 VAL A N 1
ATOM 883 C CA . VAL A 1 111 ? 63.030 6.175 -72.753 1.00 86.94 111 VAL A CA 1
ATOM 884 C C . VAL A 1 111 ? 63.689 5.822 -71.417 1.00 86.94 111 VAL A C 1
ATOM 886 O O . VAL A 1 111 ? 64.862 5.452 -71.385 1.00 86.94 111 VAL A O 1
ATOM 889 N N . GLY A 1 112 ? 62.966 5.934 -70.301 1.00 89.75 112 GLY A N 1
ATOM 890 C CA . GLY A 1 112 ? 63.505 5.595 -68.991 1.00 89.75 112 GLY A CA 1
ATOM 891 C C . GLY A 1 112 ? 62.615 5.988 -67.820 1.00 89.75 112 GLY A C 1
ATOM 892 O O . GLY A 1 112 ? 61.440 6.324 -67.972 1.00 89.75 112 GLY A O 1
ATOM 893 N N . LYS A 1 113 ? 63.206 5.936 -66.623 1.00 93.25 113 LYS A N 1
ATOM 894 C CA . LYS A 1 113 ? 62.536 6.188 -65.344 1.00 93.25 113 LYS A CA 1
ATOM 895 C C . LYS A 1 113 ? 63.223 7.324 -64.596 1.00 93.25 113 LYS A C 1
ATOM 897 O O . LYS A 1 113 ? 64.448 7.437 -64.630 1.00 93.25 113 LYS A O 1
ATOM 902 N N . SER A 1 114 ? 62.442 8.149 -63.912 1.00 94.50 114 SER A N 1
ATOM 903 C CA . SER A 1 114 ? 62.965 9.190 -63.033 1.00 94.50 114 SER A CA 1
ATOM 904 C C . SER A 1 114 ? 63.398 8.626 -61.676 1.00 94.50 114 SER A C 1
ATOM 906 O O . SER A 1 114 ? 63.090 7.487 -61.319 1.00 94.50 114 SER A O 1
ATOM 908 N N . ALA A 1 115 ? 64.037 9.467 -60.859 1.00 95.00 115 ALA A N 1
ATOM 909 C CA . ALA A 1 115 ? 64.154 9.216 -59.423 1.00 95.00 115 ALA A CA 1
ATOM 910 C C . ALA A 1 115 ? 62.770 9.199 -58.740 1.00 95.00 115 ALA A C 1
ATOM 912 O O . ALA A 1 115 ? 61.811 9.784 -59.255 1.00 95.00 115 ALA A O 1
ATOM 913 N N . PHE A 1 116 ? 62.695 8.563 -57.569 1.00 96.62 116 PHE A N 1
ATOM 914 C CA . PHE A 1 116 ? 61.507 8.560 -56.717 1.00 96.62 116 PHE A CA 1
ATOM 915 C C . PHE A 1 116 ? 61.263 9.905 -56.031 1.00 96.62 116 PHE A C 1
ATOM 917 O O . PHE A 1 116 ? 62.195 10.631 -55.677 1.00 96.62 116 PHE A O 1
ATOM 924 N N . VAL A 1 117 ? 59.986 10.178 -55.794 1.00 97.19 117 VAL A N 1
ATOM 925 C CA . VAL A 1 117 ? 59.467 11.223 -54.913 1.00 97.19 117 VAL A CA 1
ATOM 926 C C . VAL A 1 117 ? 58.700 10.535 -53.797 1.00 97.19 117 VAL A C 1
ATOM 928 O O . VAL A 1 117 ? 57.977 9.577 -54.055 1.00 97.19 117 VAL A O 1
ATOM 931 N N . GLU A 1 118 ? 58.892 11.006 -52.570 1.00 97.25 118 GLU A N 1
ATOM 932 C CA . GLU A 1 118 ? 58.226 10.508 -51.366 1.00 97.25 118 GLU A CA 1
ATOM 933 C C . GLU A 1 118 ? 57.147 11.503 -50.931 1.00 97.25 118 GLU A C 1
ATOM 935 O O . GLU A 1 118 ? 57.377 12.713 -50.960 1.00 97.25 118 GLU A O 1
ATOM 940 N N . ALA A 1 119 ? 56.009 10.991 -50.471 1.00 97.31 119 ALA A N 1
ATOM 941 C CA . ALA A 1 119 ? 55.061 11.739 -49.655 1.00 97.31 119 ALA A CA 1
ATOM 942 C C . ALA A 1 119 ? 54.493 10.843 -48.554 1.00 97.31 119 ALA A C 1
ATOM 944 O O . ALA A 1 119 ? 54.288 9.647 -48.763 1.00 97.31 119 ALA A O 1
ATOM 945 N N . SER A 1 120 ? 54.228 11.427 -47.388 1.00 97.25 120 SER A N 1
ATOM 946 C CA . SER A 1 120 ? 53.554 10.758 -46.277 1.00 97.25 120 SER A CA 1
ATOM 947 C C . SER A 1 120 ? 52.216 11.415 -45.983 1.00 97.25 120 SER A C 1
ATOM 949 O O . SER A 1 120 ? 52.110 12.640 -46.035 1.00 97.25 120 SER A O 1
ATOM 951 N N . GLY A 1 121 ? 51.217 10.615 -45.630 1.00 95.88 121 GLY A N 1
ATOM 952 C CA . GLY A 1 121 ? 49.912 11.118 -45.220 1.00 95.88 121 GLY A CA 1
ATOM 953 C C . GLY A 1 121 ? 49.151 10.109 -44.376 1.00 95.88 121 GLY A C 1
ATOM 954 O O . GLY A 1 121 ? 49.504 8.931 -44.324 1.00 95.88 121 GLY A O 1
ATOM 955 N N . GLN A 1 122 ? 48.095 10.594 -43.733 1.00 96.75 122 GLN A N 1
ATOM 956 C CA . GLN A 1 122 ? 47.187 9.801 -42.909 1.00 96.75 122 GLN A CA 1
ATOM 957 C C . GLN A 1 122 ? 45.819 9.705 -43.598 1.00 96.75 122 GLN A C 1
ATOM 959 O O . GLN A 1 122 ? 45.461 10.612 -44.358 1.00 96.75 122 GLN A O 1
ATOM 964 N N . PRO A 1 123 ? 45.042 8.632 -43.366 1.00 96.25 123 PRO A N 1
ATOM 965 C CA . PRO A 1 123 ? 43.630 8.620 -43.740 1.00 96.25 123 PRO A CA 1
ATOM 966 C C . PRO A 1 123 ? 42.848 9.638 -42.899 1.00 96.25 123 PRO A C 1
ATOM 968 O O . PRO A 1 123 ? 43.407 10.281 -42.008 1.00 96.25 123 PRO A O 1
ATOM 971 N N . SER A 1 124 ? 41.547 9.790 -43.172 1.00 95.62 124 SER A N 1
ATOM 972 C CA . SER A 1 124 ? 40.685 10.665 -42.367 1.00 95.62 124 SER A CA 1
ATOM 973 C C . SER A 1 124 ? 40.844 10.341 -40.879 1.00 95.62 124 SER A C 1
ATOM 975 O O . SER A 1 124 ? 40.947 9.166 -40.520 1.00 95.62 124 SER A O 1
ATOM 977 N N . ASN A 1 125 ? 40.856 11.374 -40.035 1.00 94.06 125 ASN A N 1
ATOM 978 C CA . ASN A 1 125 ? 40.849 11.259 -38.575 1.00 94.06 125 ASN A CA 1
ATOM 979 C C . ASN A 1 125 ? 39.516 11.741 -37.969 1.00 94.06 125 ASN A C 1
ATOM 981 O O . ASN A 1 125 ? 39.446 12.058 -36.785 1.00 94.06 125 ASN A O 1
ATOM 985 N N . ASP A 1 126 ? 38.466 11.834 -38.791 1.00 94.88 126 ASP A N 1
ATOM 986 C CA . ASP A 1 126 ? 37.117 12.184 -38.347 1.00 94.88 126 ASP A CA 1
ATOM 987 C C . ASP A 1 126 ? 36.479 11.011 -37.590 1.00 94.88 126 ASP A C 1
ATOM 989 O O . ASP A 1 126 ? 35.952 10.067 -38.184 1.00 94.88 126 ASP A O 1
ATOM 993 N N . GLY A 1 127 ? 36.564 11.064 -36.259 1.00 91.94 127 GLY A N 1
ATOM 994 C CA . GLY A 1 127 ? 36.021 10.040 -35.371 1.00 91.94 127 GLY A CA 1
ATOM 995 C C . GLY A 1 127 ? 34.502 9.888 -35.457 1.00 91.94 127 GLY A C 1
ATOM 996 O O . GLY A 1 127 ? 34.013 8.767 -35.333 1.00 91.94 127 GLY A O 1
ATOM 997 N N . GLU A 1 128 ? 33.762 10.971 -35.703 1.00 93.12 128 GLU A N 1
ATOM 998 C CA . GLU A 1 128 ? 32.301 10.923 -35.824 1.00 93.12 128 GLU A CA 1
ATOM 999 C C . GLU A 1 128 ? 31.898 10.152 -37.084 1.00 93.12 128 GLU A C 1
ATOM 1001 O O . GLU A 1 128 ? 31.106 9.211 -37.004 1.00 93.12 128 GLU A O 1
ATOM 1006 N N . GLY A 1 129 ? 32.549 10.442 -38.214 1.00 92.12 129 GLY A N 1
ATOM 1007 C CA . GLY A 1 129 ? 32.345 9.698 -39.455 1.00 92.12 129 GLY A CA 1
ATOM 1008 C C . GLY A 1 129 ? 32.679 8.205 -39.337 1.00 92.12 129 GLY A C 1
ATOM 1009 O O . GLY A 1 129 ? 31.939 7.361 -39.844 1.00 92.12 129 GLY A O 1
ATOM 1010 N N . TYR A 1 130 ? 33.741 7.835 -38.608 1.00 91.94 130 TYR A N 1
ATOM 1011 C CA . TYR A 1 130 ? 34.023 6.417 -38.333 1.00 91.94 130 TYR A CA 1
ATOM 1012 C C . TYR A 1 130 ? 32.939 5.755 -37.477 1.00 91.94 130 TYR A C 1
ATOM 1014 O O . TYR A 1 130 ? 32.569 4.611 -37.746 1.00 91.94 130 TYR A O 1
ATOM 1022 N N . LEU A 1 131 ? 32.427 6.442 -36.453 1.00 92.38 131 LEU A N 1
ATOM 1023 C CA . LEU A 1 131 ? 31.365 5.904 -35.600 1.00 92.38 131 LEU A CA 1
ATOM 1024 C C . LEU A 1 131 ? 30.058 5.721 -36.372 1.00 92.38 131 LEU A C 1
ATOM 1026 O O . LEU A 1 131 ? 29.365 4.733 -36.144 1.00 92.38 131 LEU A O 1
ATOM 1030 N N . GLU A 1 132 ? 29.744 6.609 -37.314 1.00 92.06 132 GLU A N 1
ATOM 1031 C CA . GLU A 1 132 ? 28.589 6.449 -38.196 1.00 92.06 132 GLU A CA 1
ATOM 1032 C C . GLU A 1 132 ? 28.723 5.225 -39.113 1.00 92.06 132 GLU A C 1
ATOM 1034 O O . GLU A 1 132 ? 27.774 4.445 -39.229 1.00 92.06 132 GLU A O 1
ATOM 1039 N N . ILE A 1 133 ? 29.913 4.991 -39.680 1.00 89.69 133 ILE A N 1
ATOM 1040 C CA . ILE A 1 133 ? 30.206 3.774 -40.454 1.00 89.69 133 ILE A CA 1
ATOM 1041 C C . ILE A 1 133 ? 29.997 2.526 -39.586 1.00 89.69 133 ILE A C 1
ATOM 1043 O O . ILE A 1 133 ? 29.327 1.583 -40.007 1.00 89.69 133 ILE A O 1
ATOM 1047 N N . PHE A 1 134 ? 30.536 2.507 -38.362 1.00 89.56 134 PHE A N 1
ATOM 1048 C CA . PHE A 1 134 ? 30.371 1.363 -37.462 1.00 89.56 134 PHE A CA 1
ATOM 1049 C C . PHE A 1 134 ? 28.924 1.162 -37.017 1.00 89.56 134 PHE A C 1
ATOM 1051 O O . PHE A 1 134 ? 28.481 0.020 -36.941 1.00 89.56 134 PHE A O 1
ATOM 1058 N N . ARG A 1 135 ? 28.179 2.241 -36.757 1.00 87.88 135 ARG A N 1
ATOM 1059 C CA . ARG A 1 135 ? 26.748 2.178 -36.441 1.00 87.88 135 ARG A CA 1
ATOM 1060 C C . ARG A 1 135 ? 25.972 1.518 -37.578 1.00 87.88 135 ARG A C 1
ATOM 1062 O O . ARG A 1 135 ? 25.255 0.562 -37.316 1.00 87.88 135 ARG A O 1
ATOM 1069 N N . GLY A 1 136 ? 26.183 1.957 -38.822 1.00 87.38 136 GLY A N 1
ATOM 1070 C CA . GLY A 1 136 ? 25.552 1.343 -39.994 1.00 87.38 136 GLY A CA 1
ATOM 1071 C C . GLY A 1 136 ? 25.879 -0.148 -40.119 1.00 87.38 136 GLY A C 1
ATOM 1072 O O . GLY A 1 136 ? 24.978 -0.969 -40.258 1.00 87.38 136 GLY A O 1
ATOM 1073 N N . LEU A 1 137 ? 27.155 -0.517 -39.960 1.00 87.62 137 LEU A N 1
ATOM 1074 C CA . LEU A 1 137 ? 27.581 -1.921 -39.986 1.00 87.62 137 LEU A CA 1
ATOM 1075 C C . LEU A 1 137 ? 26.953 -2.758 -38.863 1.00 87.62 137 LEU A C 1
ATOM 1077 O O . LEU A 1 137 ? 26.636 -3.921 -39.082 1.00 87.62 137 LEU A O 1
ATOM 1081 N N . ILE A 1 138 ? 26.785 -2.199 -37.661 1.00 86.81 138 ILE A N 1
ATOM 1082 C CA . ILE A 1 138 ? 26.129 -2.881 -36.537 1.00 86.81 138 ILE A CA 1
ATOM 1083 C C . ILE A 1 138 ? 24.635 -3.062 -36.827 1.00 86.81 138 ILE A C 1
ATOM 1085 O O . ILE A 1 138 ? 24.119 -4.165 -36.633 1.00 86.81 138 ILE A O 1
ATOM 1089 N N . ASP A 1 139 ? 23.965 -2.024 -37.330 1.00 85.50 139 ASP A N 1
ATOM 1090 C CA . ASP A 1 139 ? 22.530 -2.025 -37.646 1.00 85.50 139 ASP A CA 1
ATOM 1091 C C . ASP A 1 139 ? 22.158 -3.050 -38.739 1.00 85.50 139 ASP A C 1
ATOM 1093 O O . ASP A 1 139 ? 21.060 -3.613 -38.728 1.00 85.50 139 ASP A O 1
ATOM 1097 N N . GLU A 1 140 ? 23.081 -3.348 -39.656 1.00 87.31 140 GLU A N 1
ATOM 1098 C CA . GLU A 1 140 ? 22.908 -4.370 -40.698 1.00 87.31 140 GLU A CA 1
ATOM 1099 C C . GLU A 1 140 ? 23.012 -5.815 -40.173 1.00 87.31 140 GLU A C 1
ATOM 1101 O O . GLU A 1 140 ? 22.603 -6.758 -40.856 1.00 87.31 140 GLU A O 1
ATOM 1106 N N . THR A 1 141 ? 23.540 -6.033 -38.963 1.00 87.94 141 THR A N 1
ATOM 1107 C CA . THR A 1 141 ? 23.699 -7.389 -38.414 1.00 87.94 141 THR A CA 1
ATOM 1108 C C . THR A 1 141 ? 22.438 -7.888 -37.708 1.00 87.94 141 THR A C 1
ATOM 1110 O O . THR A 1 141 ? 21.789 -7.156 -36.963 1.00 87.94 141 THR A O 1
ATOM 1113 N N . LEU A 1 142 ? 22.151 -9.192 -37.830 1.00 83.94 142 LEU A N 1
ATOM 1114 C CA . LEU A 1 142 ? 21.078 -9.853 -37.065 1.00 83.94 142 LEU A CA 1
ATOM 1115 C C . LEU A 1 142 ? 21.264 -9.701 -35.545 1.00 83.94 142 LEU A C 1
ATOM 1117 O O . LEU A 1 142 ? 20.293 -9.569 -34.808 1.00 83.94 142 LEU A O 1
ATOM 1121 N N . LEU A 1 143 ? 22.515 -9.698 -35.073 1.00 85.19 143 LEU A N 1
ATOM 1122 C CA . LEU A 1 143 ? 22.854 -9.453 -33.668 1.00 85.19 143 LEU A CA 1
ATOM 1123 C C . LEU A 1 143 ? 22.557 -8.009 -33.247 1.00 85.19 143 LEU A C 1
ATOM 1125 O O . LEU A 1 143 ? 22.029 -7.808 -32.157 1.00 85.19 143 LEU A O 1
ATOM 1129 N N . GLY A 1 144 ? 22.863 -7.020 -34.090 1.00 86.56 144 GLY A N 1
ATOM 1130 C CA . GLY A 1 144 ? 22.546 -5.613 -33.841 1.00 86.56 144 GLY A CA 1
ATOM 1131 C C . GLY A 1 144 ? 21.042 -5.359 -33.792 1.00 86.56 144 GLY A C 1
ATOM 1132 O O . GLY A 1 144 ? 20.560 -4.716 -32.862 1.00 86.56 144 GLY A O 1
ATOM 1133 N N . GLN A 1 145 ? 20.286 -5.955 -34.717 1.00 83.81 145 GLN A N 1
ATOM 1134 C CA . GLN A 1 145 ? 18.820 -5.897 -34.722 1.00 83.81 145 GLN A CA 1
ATOM 1135 C C . GLN A 1 145 ? 18.220 -6.560 -33.476 1.00 83.81 145 GLN A C 1
ATOM 1137 O O . GLN A 1 145 ? 17.440 -5.933 -32.763 1.00 83.81 145 GLN A O 1
ATOM 1142 N N . ALA A 1 146 ? 18.654 -7.779 -33.140 1.00 82.62 146 ALA A N 1
ATOM 1143 C CA . ALA A 1 146 ? 18.185 -8.484 -31.947 1.00 82.62 146 ALA A CA 1
ATOM 1144 C C . ALA A 1 146 ? 18.555 -7.758 -30.641 1.00 82.62 146 ALA A C 1
ATOM 1146 O O . ALA A 1 146 ? 17.800 -7.786 -29.668 1.00 82.62 146 ALA A O 1
ATOM 1147 N N . LEU A 1 147 ? 19.721 -7.106 -30.591 1.00 82.81 147 LEU A N 1
ATOM 1148 C CA . LEU A 1 147 ? 20.118 -6.277 -29.454 1.00 82.81 147 LEU A CA 1
ATOM 1149 C C . LEU A 1 147 ? 19.223 -5.039 -29.338 1.00 82.81 147 LEU A C 1
ATOM 1151 O O . LEU A 1 147 ? 18.787 -4.718 -28.235 1.00 82.81 147 LEU A O 1
ATOM 1155 N N . LYS A 1 148 ? 18.916 -4.378 -30.4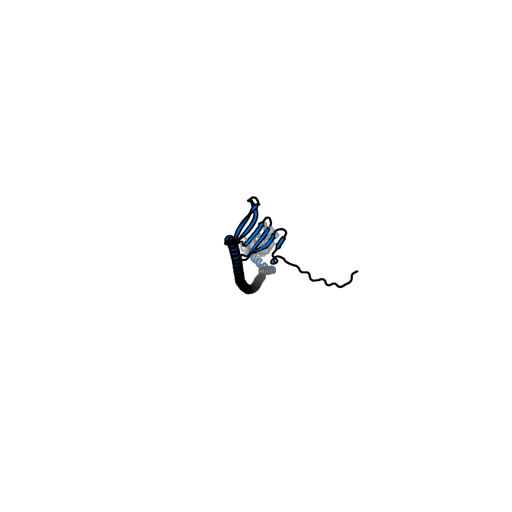58 1.00 82.50 148 LYS A N 1
ATOM 1156 C CA . LYS A 1 148 ? 18.024 -3.217 -30.498 1.00 82.50 148 LYS A CA 1
ATOM 1157 C C . LYS A 1 148 ? 16.616 -3.571 -30.027 1.00 82.50 148 LYS A C 1
ATOM 1159 O O . LYS A 1 148 ? 16.104 -2.893 -29.151 1.00 82.50 148 LYS A O 1
ATOM 1164 N N . GLU A 1 149 ? 16.052 -4.685 -30.487 1.00 79.62 149 GLU A N 1
ATOM 1165 C CA . GLU A 1 149 ? 14.749 -5.185 -30.018 1.00 79.62 149 GLU A CA 1
ATOM 1166 C C . GLU A 1 149 ? 14.737 -5.505 -28.515 1.00 79.62 149 GLU A C 1
ATOM 1168 O O . GLU A 1 149 ? 13.750 -5.250 -27.827 1.00 79.62 149 GLU A O 1
ATOM 1173 N N . ARG A 1 150 ? 15.845 -6.031 -27.975 1.00 75.50 150 ARG A N 1
ATOM 1174 C CA . ARG A 1 150 ? 15.988 -6.277 -26.530 1.00 75.50 150 ARG A CA 1
ATOM 1175 C C . ARG A 1 150 ? 16.123 -4.995 -25.711 1.00 75.50 150 ARG A C 1
ATOM 1177 O O . ARG A 1 150 ? 15.694 -4.979 -24.562 1.00 75.50 150 ARG A O 1
ATOM 1184 N N . ILE A 1 151 ? 16.748 -3.957 -26.261 1.00 77.88 151 ILE A N 1
ATOM 1185 C CA . ILE A 1 151 ? 16.840 -2.638 -25.620 1.00 77.88 151 ILE A CA 1
ATOM 1186 C C . ILE A 1 151 ? 15.480 -1.930 -25.695 1.00 77.88 151 ILE A C 1
ATOM 1188 O O . ILE A 1 151 ? 15.011 -1.395 -24.693 1.00 77.88 151 ILE A O 1
ATOM 1192 N N . ASP A 1 152 ? 14.806 -2.014 -26.841 1.00 73.38 152 ASP A N 1
ATOM 1193 C CA . ASP A 1 152 ? 13.475 -1.467 -27.116 1.00 73.38 152 ASP A CA 1
ATOM 1194 C C . ASP A 1 152 ? 12.349 -2.324 -26.510 1.00 73.38 152 ASP A C 1
ATOM 1196 O O . ASP A 1 152 ? 11.248 -2.375 -27.065 1.00 73.38 152 ASP A O 1
ATOM 1200 N N . ALA A 1 153 ? 12.592 -2.976 -25.362 1.00 67.56 153 ALA A N 1
ATOM 1201 C CA . ALA A 1 153 ? 11.680 -3.872 -24.639 1.00 67.56 153 ALA A CA 1
ATOM 1202 C C . ALA A 1 153 ? 10.434 -3.165 -24.050 1.00 67.56 153 ALA A C 1
ATOM 1204 O O . ALA A 1 153 ? 10.050 -3.337 -22.894 1.00 67.56 153 ALA A O 1
ATOM 1205 N N . SER A 1 154 ? 9.757 -2.389 -24.884 1.00 68.69 154 SER A N 1
ATOM 1206 C CA . SER A 1 154 ? 8.397 -1.881 -24.779 1.00 68.69 154 SER A CA 1
ATOM 1207 C C . SER A 1 154 ? 7.401 -2.954 -24.341 1.00 68.69 154 SER A C 1
ATOM 1209 O O . SER A 1 154 ? 6.509 -2.639 -23.564 1.00 68.69 154 SER A O 1
ATOM 1211 N N . ALA A 1 155 ? 7.603 -4.217 -24.731 1.00 69.88 155 ALA A N 1
ATOM 1212 C CA . ALA A 1 155 ? 6.819 -5.350 -24.242 1.00 69.88 155 ALA A CA 1
ATOM 1213 C C . ALA A 1 155 ? 6.894 -5.503 -22.711 1.00 69.88 155 ALA A C 1
ATOM 1215 O O . ALA A 1 155 ? 5.853 -5.579 -22.065 1.00 69.88 155 ALA A O 1
ATOM 1216 N N . LEU A 1 156 ? 8.094 -5.428 -22.112 1.00 78.62 156 LEU A N 1
ATOM 1217 C CA . LEU A 1 156 ? 8.240 -5.441 -20.649 1.00 78.62 156 LEU A CA 1
ATOM 1218 C C . LEU A 1 156 ? 7.544 -4.234 -20.014 1.00 78.62 156 LEU A C 1
ATOM 1220 O O . LEU A 1 156 ? 6.932 -4.356 -18.957 1.00 78.62 156 LEU A O 1
ATOM 1224 N N . ARG A 1 157 ? 7.611 -3.062 -20.656 1.00 79.88 157 ARG A N 1
ATOM 1225 C CA . ARG A 1 157 ? 6.925 -1.861 -20.164 1.00 79.88 157 ARG A CA 1
ATOM 1226 C C . ARG A 1 157 ? 5.404 -2.040 -20.172 1.00 79.88 157 ARG A C 1
ATOM 1228 O O . ARG A 1 157 ? 4.759 -1.679 -19.196 1.00 79.88 157 ARG A O 1
ATOM 1235 N N . THR A 1 158 ? 4.841 -2.616 -21.232 1.00 84.00 158 THR A N 1
ATOM 1236 C CA . THR A 1 158 ? 3.408 -2.920 -21.328 1.00 84.00 158 THR A CA 1
ATOM 1237 C C . THR A 1 158 ? 2.980 -3.974 -20.309 1.00 84.00 158 THR A C 1
ATOM 1239 O O . THR A 1 158 ? 1.953 -3.790 -19.662 1.00 84.00 158 THR A O 1
ATOM 1242 N N . GLU A 1 159 ? 3.766 -5.037 -20.117 1.00 85.88 159 GLU A N 1
ATOM 1243 C CA . GLU A 1 159 ? 3.497 -6.065 -19.103 1.00 85.88 159 GLU A CA 1
ATOM 1244 C C . GLU A 1 159 ? 3.488 -5.483 -17.685 1.00 85.88 159 GLU A C 1
ATOM 1246 O O . GLU A 1 159 ? 2.579 -5.777 -16.909 1.00 85.88 159 GLU A O 1
ATOM 1251 N N . VAL A 1 160 ? 4.447 -4.609 -17.357 1.00 89.56 160 VAL A N 1
ATOM 1252 C CA . VAL A 1 160 ? 4.484 -3.915 -16.061 1.00 89.56 160 VAL A CA 1
ATOM 1253 C C . VAL A 1 160 ? 3.262 -3.015 -15.889 1.00 89.56 160 VAL A C 1
ATOM 1255 O O . VAL A 1 160 ? 2.613 -3.087 -14.852 1.00 89.56 160 VAL A O 1
ATOM 1258 N N . THR A 1 161 ? 2.893 -2.225 -16.900 1.00 91.62 161 THR A N 1
ATOM 1259 C CA . THR A 1 161 ? 1.696 -1.370 -16.829 1.00 91.62 161 THR A CA 1
ATOM 1260 C C . THR A 1 161 ? 0.411 -2.185 -16.660 1.00 91.62 161 THR A C 1
ATOM 1262 O O . THR A 1 161 ? -0.456 -1.802 -15.879 1.00 91.62 161 THR A O 1
ATOM 1265 N N . GLN A 1 162 ? 0.282 -3.324 -17.346 1.00 92.44 162 GLN A N 1
ATOM 1266 C CA . GLN A 1 162 ? -0.876 -4.200 -17.173 1.00 92.44 162 GLN A CA 1
ATOM 1267 C C . GLN A 1 162 ? -0.910 -4.808 -15.766 1.00 92.44 162 GLN A C 1
ATOM 1269 O O . GLN A 1 162 ? -1.966 -4.857 -15.144 1.00 92.44 162 GLN A O 1
ATOM 1274 N N . LEU A 1 163 ? 0.242 -5.235 -15.244 1.00 94.88 163 LEU A N 1
ATOM 1275 C CA . LEU A 1 163 ? 0.344 -5.766 -13.888 1.00 94.88 163 LEU A CA 1
ATOM 1276 C C . LEU A 1 163 ? -0.013 -4.708 -12.833 1.00 94.88 163 LEU A C 1
ATOM 1278 O O . LEU A 1 163 ? -0.704 -5.022 -11.866 1.00 94.88 163 LEU A O 1
ATOM 1282 N N . GLU A 1 164 ? 0.435 -3.464 -13.014 1.00 94.94 164 GLU A N 1
ATOM 1283 C CA . GLU A 1 164 ? 0.078 -2.336 -12.145 1.00 94.94 164 GLU A CA 1
ATOM 1284 C C . GLU A 1 164 ? -1.439 -2.112 -12.111 1.00 94.94 164 GLU A C 1
ATOM 1286 O O . GLU A 1 164 ? -2.014 -1.952 -11.031 1.00 94.94 164 GLU A O 1
ATOM 1291 N N . GLU A 1 165 ? -2.098 -2.158 -13.269 1.00 96.12 165 GLU A N 1
ATOM 1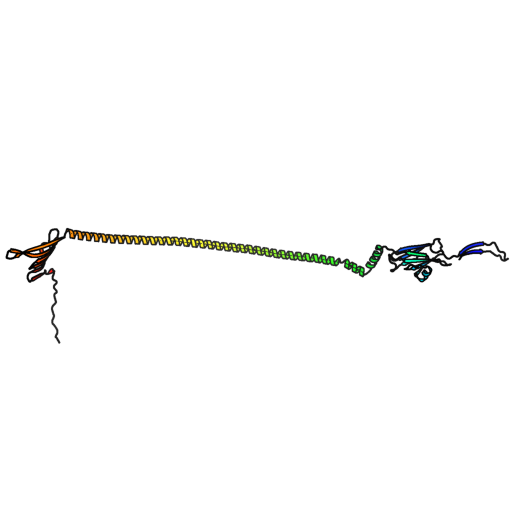292 C CA . GLU A 1 165 ? -3.548 -1.991 -13.373 1.00 96.12 165 GLU A CA 1
ATOM 1293 C C . GLU A 1 165 ? -4.312 -3.171 -12.746 1.00 96.12 165 GLU A C 1
ATOM 1295 O O . GLU A 1 165 ? -5.237 -2.962 -11.960 1.00 96.12 165 GLU A O 1
ATOM 1300 N N . ASP A 1 166 ? -3.881 -4.410 -12.998 1.00 96.50 166 ASP A N 1
ATOM 1301 C CA . ASP A 1 166 ? -4.465 -5.615 -12.396 1.00 96.50 166 ASP A CA 1
ATOM 1302 C C . ASP A 1 166 ? -4.357 -5.596 -10.860 1.00 96.50 166 ASP A C 1
ATOM 1304 O O . ASP A 1 166 ? -5.313 -5.937 -10.154 1.00 96.50 166 ASP A O 1
ATOM 1308 N N . ILE A 1 167 ? -3.199 -5.189 -10.322 1.00 96.25 167 ILE A N 1
ATOM 1309 C CA . ILE A 1 167 ? -2.990 -5.043 -8.874 1.00 96.25 167 ILE A CA 1
ATOM 1310 C C . ILE A 1 167 ? -3.942 -3.991 -8.310 1.00 96.25 167 ILE A C 1
ATOM 1312 O O . ILE A 1 167 ? -4.566 -4.221 -7.271 1.00 96.25 167 ILE A O 1
ATOM 1316 N N . ARG A 1 168 ? -4.087 -2.857 -8.999 1.00 96.44 168 ARG A N 1
ATOM 1317 C CA . ARG A 1 168 ? -4.957 -1.764 -8.568 1.00 96.44 168 ARG A CA 1
ATOM 1318 C C . ARG A 1 168 ? -6.424 -2.190 -8.518 1.00 96.44 168 ARG A C 1
ATOM 1320 O O . ARG A 1 168 ? -7.079 -1.977 -7.502 1.00 96.44 168 ARG A O 1
ATOM 1327 N N . GLN A 1 169 ? -6.909 -2.879 -9.549 1.00 96.31 169 GLN A N 1
ATOM 1328 C CA . GLN A 1 169 ? -8.285 -3.385 -9.597 1.00 96.31 169 GLN A CA 1
ATOM 1329 C C . GLN A 1 169 ? -8.573 -4.428 -8.510 1.00 96.31 169 GLN A C 1
ATOM 1331 O O . GLN A 1 169 ? -9.648 -4.419 -7.900 1.00 96.31 169 GLN A O 1
ATOM 1336 N N . ARG A 1 170 ? -7.612 -5.320 -8.232 1.00 96.75 170 ARG A N 1
ATOM 1337 C CA . ARG A 1 170 ? -7.726 -6.279 -7.123 1.00 96.75 170 ARG A CA 1
ATOM 1338 C C . ARG A 1 170 ? -7.785 -5.568 -5.777 1.00 96.75 170 ARG A C 1
ATOM 1340 O O . ARG A 1 170 ? -8.672 -5.869 -4.986 1.00 96.75 170 ARG A O 1
ATOM 1347 N N . MET A 1 171 ? -6.909 -4.589 -5.549 1.00 95.88 171 MET A N 1
ATOM 1348 C CA . MET A 1 171 ? -6.937 -3.770 -4.335 1.00 95.88 171 MET A CA 1
ATOM 1349 C C . MET A 1 171 ? -8.281 -3.064 -4.146 1.00 95.88 171 MET A C 1
ATOM 1351 O O . MET A 1 171 ? -8.839 -3.121 -3.053 1.00 95.88 171 MET A O 1
ATOM 1355 N N . ASP A 1 172 ? -8.824 -2.439 -5.190 1.00 97.00 172 ASP A N 1
ATOM 1356 C CA . ASP A 1 172 ? -10.115 -1.747 -5.113 1.00 97.00 172 ASP A CA 1
ATOM 1357 C C . ASP A 1 172 ? -11.263 -2.720 -4.791 1.00 97.00 172 ASP A C 1
ATOM 1359 O O . ASP A 1 172 ? -12.153 -2.406 -3.995 1.00 97.00 172 ASP A O 1
ATOM 1363 N N . THR A 1 173 ? -11.213 -3.932 -5.352 1.00 97.69 173 THR A N 1
ATOM 1364 C CA . THR A 1 173 ? -12.182 -5.001 -5.068 1.00 97.69 173 THR A CA 1
ATOM 1365 C C . THR A 1 173 ? -12.100 -5.461 -3.612 1.00 97.69 173 THR A C 1
ATOM 1367 O O . THR A 1 173 ? -13.125 -5.526 -2.926 1.00 97.69 173 THR A O 1
ATOM 1370 N N . ASP A 1 174 ? -10.891 -5.728 -3.119 1.00 97.38 174 ASP A N 1
ATOM 1371 C CA . ASP A 1 174 ? -10.657 -6.174 -1.744 1.00 97.38 174 ASP A CA 1
ATOM 1372 C C . ASP A 1 174 ? -11.071 -5.093 -0.735 1.00 97.38 174 ASP A C 1
ATOM 1374 O O . ASP A 1 174 ? -11.744 -5.386 0.259 1.00 97.38 174 ASP A O 1
ATOM 1378 N N . ILE A 1 175 ? -10.741 -3.824 -1.010 1.00 97.50 175 ILE A N 1
ATOM 1379 C CA . ILE A 1 175 ? -11.163 -2.675 -0.200 1.00 97.50 175 ILE A CA 1
ATOM 1380 C C . ILE A 1 175 ? -12.691 -2.609 -0.144 1.00 97.50 175 ILE A C 1
ATOM 1382 O O . ILE A 1 175 ? -13.255 -2.531 0.948 1.00 97.50 175 ILE A O 1
ATOM 1386 N N . ALA A 1 176 ? -13.377 -2.703 -1.287 1.00 97.19 176 ALA A N 1
ATOM 1387 C CA . ALA A 1 176 ? -14.836 -2.674 -1.329 1.00 97.19 176 ALA A CA 1
ATOM 1388 C C . ALA A 1 176 ? -15.466 -3.831 -0.531 1.00 97.19 176 ALA A C 1
ATOM 1390 O O . ALA A 1 176 ? -16.459 -3.635 0.183 1.00 97.19 176 ALA A O 1
ATOM 1391 N N . GLU A 1 177 ? -14.889 -5.035 -0.601 1.00 97.81 177 GLU A N 1
ATOM 1392 C CA . GLU A 1 177 ? -15.361 -6.181 0.176 1.00 97.81 177 GLU A CA 1
ATOM 1393 C C . GLU A 1 177 ? -15.183 -5.955 1.684 1.00 97.81 177 GLU A C 1
ATOM 1395 O O . GLU A 1 177 ? -16.120 -6.188 2.462 1.00 97.81 177 GLU A O 1
ATOM 1400 N N . VAL A 1 178 ? -14.009 -5.476 2.105 1.00 97.94 178 VAL A N 1
ATOM 1401 C CA . VAL A 1 178 ? -13.711 -5.164 3.508 1.00 97.94 178 VAL A CA 1
ATOM 1402 C C . VAL A 1 178 ? -14.647 -4.077 4.027 1.00 97.94 178 VAL A C 1
ATOM 1404 O O . VAL A 1 178 ? -15.281 -4.278 5.065 1.00 97.94 178 VAL A O 1
ATOM 1407 N N . THR A 1 179 ? -14.832 -2.980 3.289 1.00 97.75 179 THR A N 1
ATOM 1408 C CA . THR A 1 179 ? -15.779 -1.912 3.643 1.00 97.75 179 THR A CA 1
ATOM 1409 C C . THR A 1 179 ? -17.193 -2.463 3.827 1.00 97.75 179 THR A C 1
ATOM 1411 O O . THR A 1 179 ? -17.870 -2.133 4.803 1.00 97.75 179 THR A O 1
ATOM 1414 N N . ARG A 1 180 ? -17.640 -3.378 2.957 1.00 97.94 180 ARG A N 1
ATOM 1415 C CA . ARG A 1 180 ? -18.957 -4.017 3.094 1.00 97.94 180 ARG A CA 1
ATOM 1416 C C . ARG A 1 180 ? -19.059 -4.893 4.344 1.00 97.94 180 ARG A C 1
ATOM 1418 O O . ARG A 1 180 ? -20.107 -4.909 4.992 1.00 97.94 180 ARG A O 1
ATOM 1425 N N . LYS A 1 181 ? -18.012 -5.658 4.672 1.00 97.94 181 LYS A N 1
ATOM 1426 C CA . LYS A 1 181 ? -17.967 -6.489 5.890 1.00 97.94 181 LYS A CA 1
ATOM 1427 C C . LYS A 1 181 ? -18.009 -5.622 7.147 1.00 97.94 181 LYS A C 1
ATOM 1429 O O . LYS A 1 181 ? -18.780 -5.943 8.049 1.00 97.94 181 LYS A O 1
ATOM 1434 N N . ILE A 1 182 ? -17.259 -4.519 7.165 1.00 97.75 182 ILE A N 1
ATOM 1435 C CA . ILE A 1 182 ? -17.273 -3.535 8.255 1.00 97.75 182 ILE A CA 1
ATOM 1436 C C . ILE A 1 182 ? -18.686 -2.978 8.440 1.00 97.75 182 ILE A C 1
ATOM 1438 O O . ILE A 1 182 ? -19.241 -3.130 9.522 1.00 97.75 182 ILE A O 1
ATOM 1442 N N . GLY A 1 183 ? -19.333 -2.479 7.381 1.00 97.62 183 GLY A N 1
ATOM 1443 C CA . GLY A 1 183 ? -20.690 -1.927 7.493 1.00 97.62 183 GLY A CA 1
ATOM 1444 C C . GLY A 1 183 ? -21.736 -2.938 7.993 1.00 97.62 183 GLY A C 1
ATOM 1445 O O . GLY A 1 183 ? -22.634 -2.598 8.764 1.00 97.62 183 GLY A O 1
ATOM 1446 N N . LYS A 1 184 ? -21.616 -4.221 7.619 1.00 97.62 184 LYS A N 1
ATOM 1447 C CA . LYS A 1 184 ? -22.474 -5.288 8.173 1.00 97.62 184 LYS A CA 1
ATOM 1448 C C . LYS A 1 184 ? -22.215 -5.536 9.660 1.00 97.62 184 LYS A C 1
ATOM 1450 O O . LYS A 1 184 ? -23.167 -5.770 10.410 1.00 97.62 184 LYS A O 1
ATOM 1455 N N . ALA A 1 185 ? -20.950 -5.523 10.072 1.00 97.44 185 ALA A N 1
ATOM 1456 C CA . ALA A 1 185 ? -20.561 -5.707 11.464 1.00 97.44 185 ALA A CA 1
ATOM 1457 C C . ALA A 1 185 ? -21.028 -4.528 12.330 1.00 97.44 185 ALA A C 1
ATOM 1459 O O . ALA A 1 185 ? -21.610 -4.759 13.387 1.00 97.44 185 ALA A O 1
ATOM 1460 N N . GLU A 1 186 ? -20.865 -3.294 11.848 1.00 97.50 186 GLU A N 1
ATOM 1461 C CA . GLU A 1 186 ? -21.362 -2.075 12.495 1.00 97.50 186 GLU A CA 1
ATOM 1462 C C . GLU A 1 186 ? -22.877 -2.136 12.694 1.00 97.50 186 GLU A C 1
ATOM 1464 O O . GLU A 1 186 ? -23.345 -2.017 13.823 1.00 97.50 186 GLU A O 1
ATOM 1469 N N . ASN A 1 187 ? -23.644 -2.454 11.645 1.00 97.50 187 ASN A N 1
ATOM 1470 C CA . ASN A 1 187 ? -25.098 -2.607 11.758 1.00 97.50 187 ASN A CA 1
ATOM 1471 C C . ASN A 1 187 ? -25.506 -3.687 12.772 1.00 97.50 187 ASN A C 1
ATOM 1473 O O . ASN A 1 187 ? -26.441 -3.490 13.551 1.00 97.50 187 ASN A O 1
ATOM 1477 N N . SER A 1 188 ? -24.804 -4.824 12.784 1.00 97.62 188 SER A N 1
ATOM 1478 C CA . SER A 1 188 ? -25.064 -5.905 13.745 1.00 97.62 188 SER A CA 1
ATOM 1479 C C . SER A 1 188 ? -24.776 -5.460 15.181 1.00 97.62 188 SER A C 1
ATOM 1481 O O . SER A 1 188 ? -25.553 -5.756 16.090 1.00 97.62 188 SER A O 1
ATOM 1483 N N . LEU A 1 189 ? -23.686 -4.715 15.391 1.00 97.69 189 LEU A N 1
ATOM 1484 C CA . LEU A 1 189 ? -23.328 -4.160 16.692 1.00 97.69 189 LEU A CA 1
ATOM 1485 C C . LEU A 1 189 ? -24.359 -3.128 17.161 1.00 97.69 189 LEU A C 1
ATOM 1487 O O . LEU A 1 189 ? -24.783 -3.187 18.313 1.00 97.69 189 LEU A O 1
ATOM 1491 N N . THR A 1 190 ? -24.820 -2.239 16.278 1.00 97.69 190 THR A N 1
ATOM 1492 C CA . THR A 1 190 ? -25.880 -1.267 16.584 1.00 97.69 190 THR A CA 1
ATOM 1493 C C . THR A 1 190 ? -27.158 -1.961 17.052 1.00 97.69 190 THR A C 1
ATOM 1495 O O . THR A 1 190 ? -27.716 -1.581 18.080 1.00 97.69 190 THR A O 1
ATOM 1498 N N . GLN A 1 191 ? -27.597 -3.014 16.353 1.00 97.25 191 GLN A N 1
ATOM 1499 C CA . GLN A 1 191 ? -28.778 -3.789 16.750 1.00 97.25 191 GLN A CA 1
ATOM 1500 C C . GLN A 1 191 ? -28.585 -4.487 18.100 1.00 97.25 191 GLN A C 1
ATOM 1502 O O . GLN A 1 191 ? -29.486 -4.476 18.938 1.00 97.25 191 GLN A O 1
ATOM 1507 N N . LEU A 1 192 ? -27.407 -5.070 18.335 1.00 98.25 192 LEU A N 1
ATOM 1508 C CA . LEU A 1 192 ? -27.099 -5.752 19.590 1.00 98.25 192 LEU A CA 1
ATOM 1509 C C . LEU A 1 192 ? -27.070 -4.782 20.778 1.00 98.25 192 LEU A C 1
ATOM 1511 O O . LEU A 1 192 ? -27.594 -5.107 21.841 1.00 98.25 192 LEU A O 1
ATOM 1515 N N . VAL A 1 193 ? -26.498 -3.589 20.598 1.00 97.56 193 VAL A N 1
ATOM 1516 C CA . VAL A 1 193 ? -26.489 -2.534 21.622 1.00 97.56 193 VAL A CA 1
ATOM 1517 C C . VAL A 1 193 ? -27.904 -2.031 21.900 1.00 97.56 193 VAL A C 1
ATOM 1519 O O . VAL A 1 193 ? -28.279 -1.929 23.065 1.00 97.56 193 VAL A O 1
ATOM 1522 N N . ALA A 1 194 ? -28.707 -1.773 20.862 1.00 97.38 194 ALA A N 1
ATOM 1523 C CA . ALA A 1 194 ? -30.096 -1.344 21.023 1.00 97.38 194 ALA A CA 1
ATOM 1524 C C . ALA A 1 194 ? -30.917 -2.377 21.808 1.00 97.38 194 ALA A C 1
ATOM 1526 O O . ALA A 1 194 ? -31.509 -2.040 22.832 1.00 97.38 194 ALA A O 1
ATOM 1527 N N . LYS A 1 195 ? -30.853 -3.652 21.404 1.00 97.56 195 LYS A N 1
ATOM 1528 C CA . LYS A 1 195 ? -31.539 -4.745 22.100 1.00 97.56 195 LYS A CA 1
ATOM 1529 C C . LYS A 1 195 ? -31.075 -4.883 23.550 1.00 97.56 195 LYS A C 1
ATOM 1531 O O . LYS A 1 195 ? -31.893 -5.023 24.450 1.00 97.56 195 LYS A O 1
ATOM 1536 N N . LYS A 1 196 ? -29.764 -4.818 23.797 1.00 97.50 196 LYS A N 1
ATOM 1537 C CA . LYS A 1 196 ? -29.221 -4.917 25.157 1.00 97.50 196 LYS A CA 1
ATOM 1538 C C . LYS A 1 196 ? -29.682 -3.757 26.040 1.00 97.50 196 LYS A C 1
ATOM 1540 O O . LYS A 1 196 ? -29.966 -3.982 27.213 1.00 97.50 196 LYS A O 1
ATOM 1545 N N . ASN A 1 197 ? -29.776 -2.548 25.488 1.00 97.56 197 ASN A N 1
ATOM 1546 C CA . ASN A 1 197 ? -30.317 -1.397 26.204 1.00 97.56 197 ASN A CA 1
ATOM 1547 C C . ASN A 1 197 ? -31.803 -1.596 26.532 1.00 97.56 197 ASN A C 1
ATOM 1549 O O . ASN A 1 197 ? -32.187 -1.360 27.673 1.00 97.56 197 ASN A O 1
ATOM 1553 N N . GLU A 1 198 ? -32.615 -2.085 25.589 1.00 97.88 198 GLU A N 1
ATOM 1554 C CA . GLU A 1 198 ? -34.026 -2.423 25.836 1.00 97.88 198 GLU A CA 1
ATOM 1555 C C . GLU A 1 198 ? -34.176 -3.485 26.938 1.00 97.88 198 GLU A C 1
ATOM 1557 O O . GLU A 1 198 ? -34.912 -3.271 27.904 1.00 97.88 198 GLU A O 1
ATOM 1562 N N . ASP A 1 199 ? -33.421 -4.586 26.850 1.00 98.06 199 ASP A N 1
ATOM 1563 C CA . ASP A 1 199 ? -33.414 -5.660 27.850 1.00 98.06 199 ASP A CA 1
ATOM 1564 C C . ASP A 1 199 ? -33.016 -5.125 29.240 1.00 98.06 199 ASP A C 1
ATOM 1566 O O . ASP A 1 199 ? -33.636 -5.461 30.253 1.00 98.06 199 ASP A O 1
ATOM 1570 N N . GLN A 1 200 ? -32.005 -4.249 29.306 1.00 98.12 200 GLN A N 1
ATOM 1571 C CA . GLN A 1 200 ? -31.587 -3.602 30.551 1.00 98.12 200 GLN A CA 1
ATOM 1572 C C . GLN A 1 200 ? -32.655 -2.652 31.099 1.00 98.12 200 GLN A C 1
ATOM 1574 O O . GLN A 1 200 ? -32.911 -2.667 32.303 1.00 98.12 200 GLN A O 1
ATOM 1579 N N . THR A 1 201 ? -33.305 -1.852 30.251 1.00 97.94 201 THR A N 1
ATOM 1580 C CA . THR A 1 201 ? -34.410 -0.975 30.664 1.00 97.94 201 THR A CA 1
ATOM 1581 C C . THR A 1 201 ? -35.569 -1.785 31.247 1.00 97.94 201 THR A C 1
ATOM 1583 O O . THR A 1 201 ? -36.089 -1.428 32.305 1.00 97.94 201 THR A O 1
ATOM 1586 N N . LEU A 1 202 ? -35.931 -2.909 30.620 1.00 97.94 202 LEU A N 1
ATOM 1587 C CA . LEU A 1 202 ? -36.965 -3.815 31.128 1.00 97.94 202 LEU A CA 1
ATOM 1588 C C . LEU A 1 202 ? -36.576 -4.429 32.478 1.00 97.94 202 LEU A C 1
ATOM 1590 O O . LEU A 1 202 ? -37.388 -4.437 33.405 1.00 97.94 202 LEU A O 1
ATOM 1594 N N . ALA A 1 203 ? -35.335 -4.901 32.620 1.00 97.38 203 ALA A N 1
ATOM 1595 C CA . ALA A 1 203 ? -34.842 -5.461 33.877 1.00 97.38 203 ALA A CA 1
ATOM 1596 C C . ALA A 1 203 ? -34.854 -4.424 35.014 1.00 97.38 203 ALA A C 1
ATOM 1598 O O . ALA A 1 203 ? -35.285 -4.731 36.127 1.00 97.38 203 ALA A O 1
ATOM 1599 N N . ILE A 1 204 ? -34.439 -3.184 34.734 1.00 97.69 204 ILE A N 1
ATOM 1600 C CA . ILE A 1 204 ? -34.495 -2.078 35.700 1.00 97.69 204 ILE A CA 1
ATOM 1601 C C . ILE A 1 204 ? -35.944 -1.813 36.120 1.00 97.69 204 ILE A C 1
ATOM 1603 O O . ILE A 1 204 ? -36.217 -1.742 37.316 1.00 97.69 204 ILE A O 1
ATOM 1607 N N . ALA A 1 205 ? -36.883 -1.743 35.172 1.00 97.25 205 ALA A N 1
ATOM 1608 C CA . ALA A 1 205 ? -38.296 -1.522 35.477 1.00 97.25 205 ALA A CA 1
ATOM 1609 C C . ALA A 1 205 ? -38.887 -2.627 36.374 1.00 97.25 205 ALA A C 1
ATOM 1611 O O . ALA A 1 205 ? -39.612 -2.332 37.325 1.00 97.25 205 ALA A O 1
ATOM 1612 N N . GLN A 1 206 ? -38.540 -3.894 36.125 1.00 97.50 206 GLN A N 1
ATOM 1613 C CA . GLN A 1 206 ? -38.963 -5.021 36.967 1.00 97.50 206 GLN A CA 1
ATOM 1614 C C . GLN A 1 206 ? -38.398 -4.927 38.389 1.00 97.50 206 GLN A C 1
ATOM 1616 O O . GLN A 1 206 ? -39.113 -5.179 39.363 1.00 97.50 206 GLN A O 1
ATOM 1621 N N . VAL A 1 207 ? -37.123 -4.552 38.528 1.00 98.12 207 VAL A N 1
ATOM 1622 C CA . VAL A 1 207 ? -36.499 -4.344 39.841 1.00 98.12 207 VAL A CA 1
ATOM 1623 C C . VAL A 1 207 ? -37.175 -3.190 40.574 1.00 98.12 207 VAL A C 1
ATOM 1625 O O . VAL A 1 207 ? -37.524 -3.362 41.740 1.00 98.12 207 VAL A O 1
ATOM 1628 N N . SER A 1 208 ? -37.432 -2.063 39.904 1.00 97.75 208 SER A N 1
ATOM 1629 C CA . SER A 1 208 ? -38.166 -0.932 40.483 1.00 97.75 208 SER A CA 1
ATOM 1630 C C . SER A 1 208 ? -39.543 -1.354 40.998 1.00 97.75 208 SER A C 1
ATOM 1632 O O . SER A 1 208 ? -39.845 -1.121 42.163 1.00 97.75 208 SER A O 1
ATOM 1634 N N . GLN A 1 209 ? -40.329 -2.089 40.203 1.00 97.50 209 GLN A N 1
ATOM 1635 C CA . GLN A 1 209 ? -41.631 -2.607 40.646 1.00 97.50 209 GLN A CA 1
ATOM 1636 C C . GLN A 1 209 ? -41.522 -3.520 41.874 1.00 97.50 209 GLN A C 1
ATOM 1638 O O . GLN A 1 209 ? -42.361 -3.470 42.775 1.00 97.50 209 GLN A O 1
ATOM 1643 N N . LYS A 1 210 ? -40.489 -4.369 41.929 1.00 97.44 210 LYS A N 1
ATOM 1644 C CA . LYS A 1 210 ? -40.250 -5.237 43.087 1.00 97.44 210 LYS A CA 1
ATOM 1645 C C . LYS A 1 210 ? -39.883 -4.424 44.329 1.00 97.44 210 LYS A C 1
ATOM 1647 O O . LYS A 1 210 ? -40.363 -4.751 45.412 1.00 97.44 210 LYS A O 1
ATOM 1652 N N . VAL A 1 211 ? -39.067 -3.381 44.180 1.00 98.12 211 VAL A N 1
ATOM 1653 C CA . VAL A 1 211 ? -38.717 -2.455 45.268 1.00 98.12 211 VAL A CA 1
ATOM 1654 C C . VAL A 1 211 ? -39.964 -1.740 45.786 1.00 98.12 211 VAL A C 1
ATOM 1656 O O . VAL A 1 211 ? -40.184 -1.736 46.995 1.00 98.12 211 VAL A O 1
ATOM 1659 N N . ASP A 1 212 ? -40.816 -1.226 44.898 1.00 97.75 212 ASP A N 1
ATOM 1660 C CA . ASP A 1 212 ? -42.066 -0.556 45.278 1.00 97.75 212 ASP A CA 1
ATOM 1661 C C . ASP A 1 212 ? -43.003 -1.500 46.041 1.00 97.75 212 ASP A C 1
ATOM 1663 O O . ASP A 1 212 ? -43.555 -1.144 47.086 1.00 97.75 212 ASP A O 1
ATOM 1667 N N . ARG A 1 213 ? -43.132 -2.745 45.565 1.00 97.25 213 ARG A N 1
ATOM 1668 C CA . ARG A 1 213 ? -43.930 -3.776 46.233 1.00 97.25 213 ARG A CA 1
ATOM 1669 C C . ARG A 1 213 ? -43.398 -4.099 47.627 1.00 97.25 213 ARG A C 1
ATOM 1671 O O . ARG A 1 213 ? -44.167 -4.082 48.582 1.00 97.25 213 ARG A O 1
ATOM 1678 N N . VAL A 1 214 ? -42.098 -4.365 47.753 1.00 97.81 214 VAL A N 1
ATOM 1679 C CA . VAL A 1 214 ? -41.467 -4.667 49.048 1.00 97.81 214 VAL A CA 1
ATOM 1680 C C . VAL A 1 214 ? -41.608 -3.481 50.005 1.00 97.81 214 VAL A C 1
ATOM 1682 O O . VAL A 1 214 ? -41.916 -3.672 51.178 1.00 97.81 214 VAL A O 1
ATOM 1685 N N . SER A 1 215 ? -41.446 -2.252 49.512 1.00 96.69 215 SER A N 1
ATOM 1686 C CA . SER A 1 215 ? -41.650 -1.031 50.299 1.00 96.69 215 SER A CA 1
ATOM 1687 C C . SER A 1 215 ? -43.082 -0.927 50.842 1.00 96.69 215 SER A C 1
ATOM 1689 O O . SER A 1 215 ? -43.291 -0.631 52.024 1.00 96.69 215 SER A O 1
ATOM 1691 N N . SER A 1 216 ? -44.079 -1.243 50.011 1.00 97.31 216 SER A N 1
ATOM 1692 C CA . SER A 1 216 ? -45.483 -1.301 50.427 1.00 97.31 216 SER A CA 1
ATOM 1693 C C . SER A 1 216 ? -45.741 -2.397 51.469 1.00 97.31 216 SER A C 1
ATOM 1695 O O . SER A 1 216 ? -46.345 -2.116 52.506 1.00 97.31 216 SER A O 1
ATOM 1697 N N . GLU A 1 217 ? -45.223 -3.610 51.253 1.00 97.69 217 GLU A N 1
ATOM 1698 C CA . GLU A 1 217 ? -45.353 -4.740 52.187 1.00 97.69 217 GLU A CA 1
ATOM 1699 C C . GLU A 1 217 ? -44.717 -4.424 53.556 1.00 97.69 217 GLU A C 1
ATOM 1701 O O . GLU A 1 217 ? -45.323 -4.680 54.602 1.00 97.69 217 GLU A O 1
ATOM 1706 N N . ILE A 1 218 ? -43.533 -3.797 53.573 1.00 97.69 218 ILE A N 1
ATOM 1707 C CA . ILE A 1 218 ? -42.875 -3.333 54.805 1.00 97.69 218 ILE A CA 1
ATOM 1708 C C . ILE A 1 218 ? -43.732 -2.274 55.498 1.00 97.69 218 ILE A C 1
ATOM 1710 O O . ILE A 1 218 ? -43.986 -2.385 56.697 1.00 97.69 218 ILE A O 1
ATOM 1714 N N . SER A 1 219 ? -44.215 -1.272 54.759 1.00 97.25 219 SER A N 1
ATOM 1715 C CA . SER A 1 219 ? -45.038 -0.191 55.318 1.00 97.25 219 SER A CA 1
ATOM 1716 C C . SER A 1 219 ? -46.308 -0.733 55.975 1.00 97.25 219 SER A C 1
ATOM 1718 O O . SER A 1 219 ? -46.677 -0.325 57.078 1.00 97.25 219 SER A O 1
ATOM 1720 N N . GLN A 1 220 ? -46.950 -1.704 55.325 1.00 96.44 220 GLN A N 1
ATOM 1721 C CA . GLN A 1 220 ? -48.123 -2.386 55.850 1.00 96.44 220 GLN A CA 1
ATOM 1722 C C . GLN A 1 220 ? -47.792 -3.208 57.101 1.00 96.44 220 GLN A C 1
ATOM 1724 O O . GLN A 1 220 ? -48.502 -3.096 58.099 1.00 96.44 220 GLN A O 1
ATOM 1729 N N . THR A 1 221 ? -46.706 -3.984 57.077 1.00 96.44 221 THR A N 1
ATOM 1730 C CA . THR A 1 221 ? -46.263 -4.798 58.222 1.00 96.44 221 THR A CA 1
ATOM 1731 C C . THR A 1 221 ? -45.956 -3.923 59.437 1.00 96.44 221 THR A C 1
ATOM 1733 O O . THR A 1 221 ? -46.402 -4.214 60.546 1.00 96.44 221 THR A O 1
ATOM 1736 N N . VAL A 1 222 ? -45.252 -2.806 59.231 1.00 97.19 222 VAL A N 1
ATOM 1737 C CA . VAL A 1 222 ? -44.944 -1.834 60.290 1.00 97.19 222 VAL A CA 1
ATOM 1738 C C . VAL A 1 222 ? -46.227 -1.212 60.847 1.00 97.19 222 VAL A C 1
ATOM 1740 O O . VAL A 1 222 ? -46.400 -1.153 62.063 1.00 97.19 222 VAL A O 1
ATOM 1743 N N . SER A 1 223 ? -47.161 -0.804 59.982 1.00 96.44 223 SER A N 1
ATOM 1744 C CA . SER A 1 223 ? -48.448 -0.229 60.400 1.00 96.44 223 SER A CA 1
ATOM 1745 C C . SER A 1 223 ? -49.305 -1.218 61.205 1.00 96.44 223 SER A C 1
ATOM 1747 O O . SER A 1 223 ? -49.883 -0.858 62.239 1.00 96.44 223 SER A O 1
ATOM 1749 N N . GLN A 1 224 ? -49.351 -2.480 60.769 1.00 95.31 224 GLN A N 1
ATOM 1750 C CA . GLN A 1 224 ? -50.041 -3.560 61.473 1.00 95.31 224 GLN A CA 1
ATOM 1751 C C . GLN A 1 224 ? -49.406 -3.823 62.838 1.00 95.31 224 GLN A C 1
ATOM 1753 O O . GLN A 1 224 ? -50.116 -3.794 63.843 1.00 95.31 224 GLN A O 1
ATOM 1758 N N . GLY A 1 225 ? -48.080 -3.976 62.894 1.00 96.19 225 GLY A N 1
ATOM 1759 C CA . GLY A 1 225 ? -47.352 -4.177 64.146 1.00 96.19 225 GLY A CA 1
ATOM 1760 C C . GLY A 1 225 ? -47.545 -3.021 65.129 1.00 96.19 225 GLY A C 1
ATOM 1761 O O . GLY A 1 225 ? -47.759 -3.246 66.317 1.00 96.19 225 GLY A O 1
ATOM 1762 N N . GLN A 1 226 ? -47.563 -1.774 64.652 1.00 94.69 226 GLN A N 1
ATOM 1763 C CA . GLN A 1 226 ? -47.818 -0.611 65.504 1.00 94.69 226 GLN A CA 1
ATOM 1764 C C . GLN A 1 226 ? -49.248 -0.599 66.062 1.00 94.69 226 GLN A C 1
ATOM 1766 O O . GLN A 1 226 ? -49.449 -0.299 67.241 1.00 94.69 226 GLN A O 1
ATOM 1771 N N . SER A 1 227 ? -50.236 -0.968 65.244 1.00 94.75 227 SER A N 1
ATOM 1772 C CA . SER A 1 227 ? -51.634 -1.082 65.678 1.00 94.75 227 SER A CA 1
ATOM 1773 C C . SER A 1 227 ? -51.830 -2.214 66.688 1.00 94.75 227 SER A C 1
ATOM 1775 O O . SER A 1 227 ? -52.555 -2.055 67.671 1.00 94.75 227 SER A O 1
ATOM 1777 N N . GLU A 1 228 ? -51.178 -3.353 66.468 1.00 95.81 228 GLU A N 1
ATOM 1778 C CA . GLU A 1 228 ? -51.230 -4.500 67.370 1.00 95.81 228 GLU A CA 1
ATOM 1779 C C . GLU A 1 228 ? -50.544 -4.202 68.705 1.00 95.81 228 GLU A C 1
ATOM 1781 O O . GLU A 1 228 ? -51.150 -4.404 69.756 1.00 95.81 228 GLU A O 1
ATOM 1786 N N . ASN A 1 229 ? -49.353 -3.600 68.677 1.00 96.00 229 ASN A N 1
ATOM 1787 C CA . ASN A 1 229 ? -48.668 -3.130 69.880 1.00 96.00 229 ASN A CA 1
ATOM 1788 C C . ASN A 1 229 ? -49.531 -2.131 70.662 1.00 96.00 229 ASN A C 1
ATOM 1790 O O . ASN A 1 229 ? -49.652 -2.246 71.880 1.00 96.00 229 ASN A O 1
ATOM 1794 N N . ALA A 1 230 ? -50.188 -1.181 69.987 1.00 96.12 230 ALA A N 1
ATOM 1795 C CA . ALA A 1 230 ? -51.095 -0.240 70.644 1.00 96.12 230 ALA A CA 1
ATOM 1796 C C . ALA A 1 230 ? -52.269 -0.954 71.340 1.00 96.12 230 ALA A C 1
ATOM 1798 O O . ALA A 1 230 ? -52.616 -0.609 72.473 1.00 96.12 230 ALA A O 1
ATOM 1799 N N . ARG A 1 231 ? -52.849 -1.982 70.703 1.00 95.69 231 ARG A N 1
ATOM 1800 C CA . ARG A 1 231 ? -53.902 -2.818 71.307 1.00 95.69 231 ARG A CA 1
ATOM 1801 C C . ARG A 1 231 ? -53.389 -3.596 72.515 1.00 95.69 231 ARG A C 1
ATOM 1803 O O . ARG A 1 231 ? -54.046 -3.575 73.551 1.00 95.69 231 ARG A O 1
ATOM 1810 N N . GLN A 1 232 ? -52.228 -4.242 72.408 1.00 96.69 232 GLN A N 1
ATOM 1811 C CA . GLN A 1 232 ? -51.621 -4.986 73.517 1.00 96.69 232 GLN A CA 1
ATOM 1812 C C . GLN A 1 232 ? -51.317 -4.062 74.703 1.00 96.69 232 GLN A C 1
ATOM 1814 O O . GLN A 1 232 ? -51.674 -4.376 75.835 1.00 96.69 232 GLN A O 1
ATOM 1819 N N . ILE A 1 233 ? -50.750 -2.877 74.453 1.00 97.06 233 ILE A N 1
ATOM 1820 C CA . ILE A 1 233 ? -50.509 -1.864 75.490 1.00 97.06 233 ILE A CA 1
ATOM 1821 C C . ILE A 1 233 ? -51.826 -1.440 76.153 1.00 97.06 233 ILE A C 1
ATOM 1823 O O . ILE A 1 233 ? -51.885 -1.335 77.377 1.00 97.06 233 ILE A O 1
ATOM 1827 N N . ALA A 1 234 ? -52.892 -1.217 75.379 1.00 95.94 234 ALA A N 1
ATOM 1828 C CA . ALA A 1 234 ? -54.200 -0.867 75.928 1.00 95.94 234 ALA A CA 1
ATOM 1829 C C . ALA A 1 234 ? -54.787 -1.991 76.802 1.00 95.94 234 ALA A C 1
ATOM 1831 O O . ALA A 1 234 ? -55.305 -1.714 77.883 1.00 95.94 234 ALA A O 1
ATOM 1832 N N . GLN A 1 235 ? -54.660 -3.252 76.379 1.00 95.62 235 GLN A N 1
ATOM 1833 C CA . GLN A 1 235 ? -55.087 -4.415 77.164 1.00 95.62 235 GLN A CA 1
ATOM 1834 C C . GLN A 1 235 ? -54.296 -4.547 78.469 1.00 95.62 235 GLN A C 1
ATOM 1836 O O . GLN A 1 235 ? -54.890 -4.749 79.528 1.00 95.62 235 GLN A O 1
ATOM 1841 N N . VAL A 1 236 ? -52.969 -4.388 78.416 1.00 97.12 236 VAL A N 1
ATOM 1842 C CA . VAL A 1 236 ? -52.113 -4.407 79.612 1.00 97.12 236 VAL A CA 1
ATOM 1843 C C . VAL A 1 236 ? -52.510 -3.286 80.569 1.00 97.12 236 VAL A C 1
ATOM 1845 O O . VAL A 1 236 ? -52.671 -3.551 81.756 1.00 97.12 236 VAL A O 1
ATOM 1848 N N . ARG A 1 237 ? -52.740 -2.062 80.071 1.00 96.06 237 ARG A N 1
ATOM 1849 C CA . ARG A 1 237 ? -53.230 -0.942 80.894 1.00 96.06 237 ARG A CA 1
ATOM 1850 C C . ARG A 1 237 ? -54.543 -1.286 81.591 1.00 96.06 237 ARG A C 1
ATOM 1852 O O . ARG A 1 237 ? -54.604 -1.203 82.808 1.00 96.06 237 ARG A O 1
ATOM 1859 N N . GLN A 1 238 ? -55.544 -1.776 80.858 1.00 96.19 238 GLN A N 1
ATOM 1860 C CA . GLN A 1 238 ? -56.825 -2.183 81.449 1.00 96.19 238 GLN A CA 1
ATOM 1861 C C . GLN A 1 238 ? -56.671 -3.274 82.513 1.00 96.19 238 GLN A C 1
ATOM 1863 O O . GLN A 1 238 ? -57.329 -3.230 83.552 1.00 96.19 238 GLN A O 1
ATOM 1868 N N . TYR A 1 239 ? -55.814 -4.267 82.265 1.00 96.06 239 TYR A N 1
ATOM 1869 C CA . TYR A 1 239 ? -55.540 -5.319 83.238 1.00 96.06 239 TYR A CA 1
ATOM 1870 C C . TYR A 1 239 ? -54.891 -4.755 84.507 1.00 96.06 239 TYR A C 1
ATOM 1872 O O . TYR A 1 239 ? -55.327 -5.085 85.612 1.00 96.06 239 TYR A O 1
ATOM 1880 N N . VAL A 1 240 ? -53.889 -3.885 84.349 1.00 97.31 240 VAL A N 1
ATOM 1881 C CA . VAL A 1 240 ? -53.210 -3.199 85.455 1.00 97.31 240 VAL A CA 1
ATOM 1882 C C . VAL A 1 240 ? -54.193 -2.327 86.238 1.00 97.31 240 VAL A C 1
ATOM 1884 O O . VAL A 1 240 ? -54.229 -2.441 87.458 1.00 97.31 240 VAL A O 1
ATOM 1887 N N . ASP A 1 241 ? -55.048 -1.548 85.574 1.00 97.00 241 ASP A N 1
ATOM 1888 C CA . ASP A 1 241 ? -56.055 -0.690 86.215 1.00 97.00 241 ASP A CA 1
ATOM 1889 C C . ASP A 1 241 ? -57.090 -1.508 87.002 1.00 97.00 241 ASP A C 1
ATOM 1891 O O . ASP A 1 241 ? -57.434 -1.186 88.145 1.00 97.00 241 ASP A O 1
ATOM 1895 N N . LYS A 1 242 ? -57.562 -2.618 86.417 1.00 96.56 242 LYS A N 1
ATOM 1896 C CA . LYS A 1 242 ? -58.478 -3.553 87.082 1.00 96.56 242 LYS A CA 1
ATOM 1897 C C . LYS A 1 242 ? -57.831 -4.162 88.321 1.00 96.56 242 LYS A C 1
ATOM 1899 O O . LYS A 1 242 ? -58.450 -4.184 89.383 1.00 96.56 242 LYS A O 1
ATOM 1904 N N . LYS A 1 243 ? -56.596 -4.659 88.196 1.00 96.38 243 LYS A N 1
ATOM 1905 C CA . LYS A 1 243 ? -55.862 -5.252 89.319 1.00 96.38 243 LYS A CA 1
ATOM 1906 C C . LYS A 1 243 ? -55.524 -4.223 90.390 1.00 96.38 243 LYS A C 1
ATOM 1908 O O . LYS A 1 243 ? -55.659 -4.539 91.566 1.00 96.38 243 LYS A O 1
ATOM 1913 N N . GLY A 1 244 ? -55.176 -2.999 90.001 1.00 96.44 244 GLY A N 1
ATOM 1914 C CA . GLY A 1 244 ? -55.006 -1.872 90.915 1.00 96.44 244 GLY A CA 1
ATOM 1915 C C . GLY A 1 244 ? -56.273 -1.624 91.733 1.00 96.44 244 GLY A C 1
ATOM 1916 O O . GLY A 1 244 ? -56.219 -1.623 92.958 1.00 96.44 244 GLY A O 1
ATOM 1917 N N . SER A 1 245 ? -57.428 -1.535 91.068 1.00 95.56 245 SER A N 1
ATOM 1918 C CA . SER A 1 245 ? -58.729 -1.330 91.723 1.00 95.56 245 SER A CA 1
ATOM 1919 C C . SER A 1 245 ? -59.114 -2.478 92.671 1.00 95.56 245 SER A C 1
ATOM 1921 O O . SER A 1 245 ? -59.613 -2.236 93.769 1.00 95.56 245 SER A O 1
ATOM 1923 N N . GLU A 1 246 ? -58.860 -3.734 92.279 1.00 95.81 246 GLU A N 1
ATOM 1924 C CA . GLU A 1 246 ? -59.085 -4.927 93.114 1.00 95.81 246 GLU A CA 1
ATOM 1925 C C . GLU A 1 246 ? -58.199 -4.917 94.372 1.00 95.81 246 GLU A C 1
ATOM 1927 O O . GLU A 1 246 ? -58.682 -5.201 95.473 1.00 95.81 246 GLU A O 1
ATOM 1932 N N . ILE A 1 247 ? -56.920 -4.547 94.222 1.00 96.50 247 ILE A N 1
ATOM 1933 C CA . ILE A 1 247 ? -55.973 -4.393 95.334 1.00 96.50 247 ILE A CA 1
ATOM 1934 C C . ILE A 1 247 ? -56.444 -3.292 96.283 1.00 96.50 247 ILE A C 1
ATOM 1936 O O . ILE A 1 247 ? -56.518 -3.548 97.486 1.00 96.50 247 ILE A O 1
ATOM 1940 N N . THR A 1 248 ? -56.788 -2.105 95.774 1.00 96.12 248 THR A N 1
ATOM 1941 C CA . THR A 1 248 ? -57.284 -0.986 96.590 1.00 96.12 248 THR A CA 1
ATOM 1942 C C . THR A 1 248 ? -58.529 -1.395 97.367 1.00 96.12 248 THR A C 1
ATOM 1944 O O . THR A 1 248 ? -58.521 -1.336 98.589 1.00 96.12 248 THR A O 1
ATOM 1947 N N . SER A 1 249 ? -59.546 -1.941 96.693 1.00 95.19 249 SER A N 1
ATOM 1948 C CA . SER A 1 249 ? -60.791 -2.368 97.345 1.00 95.19 249 SER A CA 1
ATOM 1949 C C . SER A 1 249 ? -60.567 -3.443 98.416 1.00 95.19 249 SER A C 1
ATOM 1951 O O . SER A 1 249 ? -61.125 -3.360 99.511 1.00 95.19 249 SER A O 1
ATOM 1953 N N . THR A 1 250 ? -59.726 -4.443 98.131 1.00 94.94 250 THR A N 1
ATOM 1954 C CA . THR A 1 250 ? -59.414 -5.508 99.097 1.00 94.94 250 THR A CA 1
ATOM 1955 C C . THR A 1 250 ? -58.648 -4.961 100.298 1.00 94.94 250 THR A C 1
ATOM 1957 O O . THR A 1 250 ? -58.898 -5.371 101.433 1.00 94.94 250 THR A O 1
ATOM 1960 N N . THR A 1 251 ? -57.710 -4.047 100.052 1.00 94.62 251 THR A N 1
ATOM 1961 C CA . THR A 1 251 ? -56.900 -3.416 101.096 1.00 94.62 251 THR A CA 1
ATOM 1962 C C . THR A 1 251 ? -57.767 -2.522 101.974 1.00 94.62 251 THR A C 1
ATOM 1964 O O . THR A 1 251 ? -57.737 -2.692 103.188 1.00 94.62 251 THR A O 1
ATOM 1967 N N . ASP A 1 252 ? -58.611 -1.670 101.389 1.00 95.44 252 ASP A N 1
ATOM 1968 C CA . ASP A 1 252 ? -59.543 -0.800 102.115 1.00 95.44 252 ASP A CA 1
ATOM 1969 C C . ASP A 1 252 ? -60.510 -1.607 102.978 1.00 95.44 252 ASP A C 1
ATOM 1971 O O . ASP A 1 252 ? -60.731 -1.271 104.140 1.00 95.44 252 ASP A O 1
ATOM 1975 N N . LYS A 1 253 ? -61.041 -2.719 102.451 1.00 94.12 253 LYS A N 1
ATOM 1976 C CA . LYS A 1 253 ? -61.901 -3.617 103.227 1.00 94.12 253 LYS A CA 1
ATOM 1977 C C . LYS A 1 253 ? -61.156 -4.216 104.418 1.00 94.12 253 LYS A C 1
ATOM 1979 O O . LYS A 1 253 ? -61.650 -4.138 105.536 1.00 94.12 253 LYS A O 1
ATOM 1984 N N . LYS A 1 254 ? -59.960 -4.777 104.201 1.00 93.94 254 LYS A N 1
ATOM 1985 C CA . LYS A 1 254 ? -59.147 -5.341 105.291 1.00 93.94 254 LYS A CA 1
ATOM 1986 C C . LYS A 1 254 ? -58.782 -4.288 106.335 1.00 93.94 254 LYS A C 1
ATOM 1988 O O . LYS A 1 254 ? -58.864 -4.580 107.523 1.00 93.94 254 LYS A O 1
ATOM 1993 N N . LEU A 1 255 ? -58.402 -3.084 105.905 1.00 94.62 255 LEU A N 1
ATOM 1994 C CA . LEU A 1 255 ? -58.089 -1.970 106.800 1.00 94.62 255 LEU A CA 1
ATOM 1995 C C . LEU A 1 255 ? -59.328 -1.510 107.579 1.00 94.62 255 LEU A C 1
ATOM 1997 O O . LEU A 1 255 ? -59.223 -1.255 108.774 1.00 94.62 255 LEU A O 1
ATOM 2001 N N . GLY A 1 256 ? -60.500 -1.460 106.943 1.00 93.06 256 GLY A N 1
ATOM 2002 C CA . GLY A 1 256 ? -61.776 -1.164 107.596 1.00 93.06 256 GLY A CA 1
ATOM 2003 C C . GLY A 1 256 ? -62.170 -2.219 108.633 1.00 93.06 256 GLY A C 1
ATOM 2004 O O . GLY A 1 256 ? -62.453 -1.873 109.778 1.00 93.06 256 GLY A O 1
ATOM 2005 N N . ASP A 1 257 ? -62.110 -3.504 108.272 1.00 93.75 257 ASP A N 1
ATOM 2006 C CA . ASP A 1 257 ? -62.387 -4.628 109.181 1.00 93.75 257 ASP A CA 1
ATOM 2007 C C . ASP A 1 257 ? -61.421 -4.616 110.386 1.00 93.75 257 ASP A C 1
ATOM 2009 O O . ASP A 1 257 ? -61.826 -4.810 111.540 1.00 93.75 257 ASP A O 1
ATOM 2013 N N . GLN A 1 258 ? -60.136 -4.330 110.141 1.00 93.62 258 GLN A N 1
ATOM 2014 C CA . GLN A 1 258 ? -59.138 -4.145 111.196 1.00 93.62 258 GLN A CA 1
ATOM 2015 C C . GLN A 1 258 ? -59.448 -2.927 112.072 1.00 93.62 258 GLN A C 1
ATOM 2017 O O . GLN A 1 258 ? -59.348 -3.031 113.293 1.00 93.62 258 GLN A O 1
ATOM 2022 N N . ALA A 1 259 ? -59.868 -1.801 111.491 1.00 93.00 259 ALA A N 1
ATOM 2023 C CA . ALA A 1 259 ? -60.246 -0.608 112.244 1.00 93.00 259 ALA A CA 1
ATOM 2024 C C . ALA A 1 259 ? -61.444 -0.871 113.174 1.00 93.00 259 ALA A C 1
ATOM 2026 O O . ALA A 1 259 ? -61.396 -0.480 114.340 1.00 93.00 259 ALA A O 1
ATOM 2027 N N . VAL A 1 260 ? -62.473 -1.591 112.708 1.00 91.81 260 VAL A N 1
ATOM 2028 C CA . VAL A 1 260 ? -63.623 -2.003 113.539 1.00 91.81 260 VAL A CA 1
ATOM 2029 C C . VAL A 1 260 ? -63.177 -2.922 114.677 1.00 91.81 260 VAL A C 1
ATOM 2031 O O . VAL A 1 260 ? -63.555 -2.712 115.828 1.00 91.81 260 VAL A O 1
ATOM 2034 N N . THR A 1 261 ? -62.324 -3.907 114.381 1.00 91.69 261 THR A N 1
ATOM 2035 C CA . THR A 1 261 ? -61.779 -4.820 115.400 1.00 91.69 261 THR A CA 1
ATOM 2036 C C . THR A 1 261 ? -61.004 -4.051 116.473 1.00 91.69 261 THR A C 1
ATOM 2038 O O . THR A 1 261 ? -61.194 -4.284 117.666 1.00 91.69 261 THR A O 1
ATOM 2041 N N . ILE A 1 262 ? -60.167 -3.092 116.062 1.00 92.38 262 ILE A N 1
ATOM 2042 C CA . ILE A 1 262 ? -59.419 -2.220 116.975 1.00 92.38 262 ILE A CA 1
ATOM 2043 C C . ILE A 1 262 ? -60.377 -1.391 117.838 1.00 92.38 262 ILE A C 1
ATOM 2045 O O . ILE A 1 262 ? -60.205 -1.358 119.055 1.00 92.38 262 ILE A O 1
ATOM 2049 N N . GLN A 1 263 ? -61.409 -0.775 117.251 1.00 90.56 263 GLN A N 1
ATOM 2050 C CA . GLN A 1 263 ? -62.418 -0.016 118.001 1.00 90.56 263 GLN A CA 1
ATOM 2051 C C . GLN A 1 263 ? -63.151 -0.883 119.029 1.00 90.56 263 GLN A C 1
ATOM 2053 O O . GLN A 1 263 ? -63.412 -0.432 120.143 1.00 90.56 263 GLN A O 1
ATOM 2058 N N . GLN A 1 264 ? -63.464 -2.133 118.688 1.00 90.69 264 GLN A N 1
ATOM 2059 C CA . GLN A 1 264 ? -64.135 -3.045 119.607 1.00 90.69 264 GLN A CA 1
ATOM 2060 C C . GLN A 1 264 ? -63.225 -3.481 120.759 1.00 90.69 264 GLN A C 1
ATOM 2062 O O . GLN A 1 264 ? -63.675 -3.492 121.901 1.00 90.69 264 GLN A O 1
ATOM 2067 N N . ILE A 1 265 ? -61.945 -3.770 120.497 1.00 91.06 265 ILE A N 1
ATOM 2068 C CA . ILE A 1 265 ? -60.956 -4.034 121.555 1.00 91.06 265 ILE A CA 1
ATOM 2069 C C . ILE A 1 265 ? -60.833 -2.818 122.479 1.00 91.06 265 ILE A C 1
ATOM 2071 O O . ILE A 1 265 ? -60.852 -2.973 123.698 1.00 91.06 265 ILE A O 1
ATOM 2075 N N . GLN A 1 266 ? -60.746 -1.611 121.911 1.00 89.50 266 GLN A N 1
ATOM 2076 C CA . GLN A 1 266 ? -60.686 -0.369 122.683 1.00 89.50 266 GLN A CA 1
ATOM 2077 C C . GLN A 1 266 ? -61.935 -0.173 123.547 1.00 89.50 266 GLN A C 1
ATOM 2079 O O . GLN A 1 266 ? -61.806 0.195 124.713 1.00 89.50 266 GLN A O 1
ATOM 2084 N N . ARG A 1 267 ? -63.127 -0.462 123.009 1.00 89.50 267 ARG A N 1
ATOM 2085 C CA . ARG A 1 267 ? -64.382 -0.406 123.764 1.00 89.50 267 ARG A CA 1
ATOM 2086 C C . ARG A 1 267 ? -64.390 -1.424 124.902 1.00 89.50 267 ARG A C 1
ATOM 2088 O O . ARG A 1 267 ? -64.549 -1.013 126.036 1.00 89.50 267 ARG A O 1
ATOM 2095 N N . VAL A 1 268 ? -64.107 -2.703 124.643 1.00 88.81 268 VAL A N 1
ATOM 2096 C CA . VAL A 1 268 ? -64.050 -3.740 125.694 1.00 88.81 268 VAL A CA 1
ATOM 2097 C C . VAL A 1 268 ? -63.058 -3.363 126.792 1.00 88.81 268 VAL A C 1
ATOM 2099 O O . VAL A 1 268 ? -63.365 -3.519 127.969 1.00 88.81 268 VAL A O 1
ATOM 2102 N N . GLN A 1 269 ? -61.881 -2.843 126.434 1.00 87.75 269 GLN A N 1
ATOM 2103 C CA . GLN A 1 269 ? -60.908 -2.377 127.422 1.00 87.75 269 GLN A CA 1
ATOM 2104 C C . GLN A 1 269 ? -61.422 -1.183 128.234 1.00 87.75 269 GLN A C 1
ATOM 2106 O O . GLN A 1 269 ? -61.201 -1.145 129.443 1.00 87.75 269 GLN A O 1
ATOM 2111 N N . SER A 1 270 ? -62.087 -0.220 127.591 1.00 86.75 270 SER A N 1
ATOM 2112 C CA . SER A 1 270 ? -62.678 0.935 128.270 1.00 86.75 270 SER A CA 1
ATOM 2113 C C . SER A 1 270 ? -63.823 0.521 129.188 1.00 86.75 270 SER A C 1
ATOM 2115 O O . SER A 1 270 ? -63.821 0.920 130.344 1.00 86.75 270 SER A O 1
ATOM 2117 N N . ASP A 1 271 ? -64.758 -0.291 128.703 1.00 86.62 271 ASP A N 1
ATOM 2118 C CA . ASP A 1 271 ? -65.915 -0.772 129.458 1.00 86.62 271 ASP A CA 1
ATOM 2119 C C . ASP A 1 271 ? -65.435 -1.599 130.656 1.00 86.62 271 ASP A C 1
ATOM 2121 O O . ASP A 1 271 ? -65.766 -1.283 131.789 1.00 86.62 271 ASP A O 1
ATOM 2125 N N . THR A 1 272 ? -64.508 -2.544 130.451 1.00 83.62 272 THR A N 1
ATOM 2126 C CA . THR A 1 272 ? -63.890 -3.320 131.548 1.00 83.62 272 THR A CA 1
ATOM 2127 C C . THR A 1 272 ? -63.248 -2.410 132.597 1.00 83.62 272 THR A C 1
ATOM 2129 O O . THR A 1 272 ? -63.375 -2.661 133.791 1.00 83.62 272 THR A O 1
ATOM 2132 N N . ARG A 1 273 ? -62.534 -1.359 132.169 1.00 82.06 273 ARG A N 1
ATOM 2133 C CA . ARG A 1 273 ? -61.879 -0.412 133.083 1.00 82.06 273 ARG A CA 1
ATOM 2134 C C . ARG A 1 273 ? -62.879 0.473 133.823 1.00 82.06 273 ARG A C 1
ATOM 2136 O O . ARG A 1 273 ? -62.599 0.866 134.951 1.00 82.06 273 ARG A O 1
ATOM 2143 N N . ASN A 1 274 ? -63.968 0.843 133.163 1.00 84.94 274 ASN A N 1
ATOM 2144 C CA . ASN A 1 274 ? -64.948 1.772 133.696 1.00 84.94 274 ASN A CA 1
ATOM 2145 C C . ASN A 1 274 ? -65.980 1.079 134.573 1.00 84.94 274 ASN A C 1
ATOM 2147 O O . ASN A 1 274 ? -66.446 1.727 135.491 1.00 84.94 274 ASN A O 1
ATOM 2151 N N . GLU A 1 275 ? -66.337 -0.174 134.293 1.00 83.25 275 GLU A N 1
ATOM 2152 C CA . GLU A 1 275 ? -67.459 -0.877 134.926 1.00 83.25 275 GLU A CA 1
ATOM 2153 C C . GLU A 1 275 ? -67.012 -1.863 136.011 1.00 83.25 275 GLU A C 1
ATOM 2155 O O . GLU A 1 275 ? -67.777 -2.144 136.923 1.00 83.25 275 GLU A O 1
ATOM 2160 N N . LEU A 1 276 ? -65.777 -2.376 135.973 1.00 82.44 276 LEU A N 1
ATOM 2161 C CA . LEU A 1 276 ? -65.331 -3.384 136.938 1.00 82.44 276 LEU A CA 1
ATOM 2162 C C . LEU A 1 276 ? -64.331 -2.826 137.950 1.00 82.44 276 LEU A C 1
ATOM 2164 O O . LEU A 1 276 ? -63.291 -2.270 137.597 1.00 82.44 276 LEU A O 1
ATOM 2168 N N . ASN A 1 277 ? -64.598 -3.090 139.226 1.00 78.06 277 ASN A N 1
ATOM 2169 C CA . ASN A 1 277 ? -63.696 -2.840 140.341 1.00 78.06 277 ASN A CA 1
ATOM 2170 C C . ASN A 1 277 ? -63.248 -4.160 140.979 1.00 78.06 277 ASN A C 1
ATOM 2172 O O . ASN A 1 277 ? -63.995 -5.134 141.053 1.00 78.06 277 ASN A O 1
ATOM 2176 N N . ALA A 1 278 ? -62.010 -4.200 141.469 1.00 79.50 278 ALA A N 1
ATOM 2177 C CA . ALA A 1 278 ? -61.516 -5.328 142.252 1.00 79.50 278 ALA A CA 1
ATOM 2178 C C . ALA A 1 278 ? -61.718 -5.053 143.747 1.00 79.50 278 ALA A C 1
ATOM 2180 O O . ALA A 1 278 ? -61.234 -4.046 144.265 1.00 79.50 278 ALA A O 1
ATOM 2181 N N . MET A 1 279 ? -62.376 -5.972 144.448 1.00 75.44 279 MET A N 1
ATOM 2182 C CA . MET A 1 279 ? -62.586 -5.912 145.891 1.00 75.44 279 MET A CA 1
ATOM 2183 C C . MET A 1 279 ? -61.735 -6.961 146.605 1.00 75.44 279 MET A C 1
ATOM 2185 O O . MET A 1 279 ? -61.662 -8.125 146.208 1.00 75.44 279 MET A O 1
ATOM 2189 N N . TYR A 1 280 ? -61.169 -6.558 147.740 1.00 80.62 280 TYR A N 1
ATOM 2190 C CA . TYR A 1 280 ? -60.504 -7.443 148.689 1.00 80.62 280 TYR A CA 1
ATOM 2191 C C . TYR A 1 280 ? -61.146 -7.271 150.070 1.00 80.62 280 TYR A C 1
ATOM 2193 O O . TYR A 1 280 ? -61.297 -6.150 150.549 1.00 80.62 280 TYR A O 1
ATOM 2201 N N . MET A 1 281 ? -61.520 -8.370 150.726 1.00 74.31 281 MET A N 1
ATOM 2202 C CA . MET A 1 281 ? -62.171 -8.371 152.041 1.00 74.31 281 MET A CA 1
ATOM 2203 C C . MET A 1 281 ? -61.401 -9.205 153.064 1.00 74.31 281 MET A C 1
ATOM 2205 O O . MET A 1 281 ? -60.889 -10.281 152.757 1.00 74.31 281 MET A O 1
ATOM 2209 N N . LEU A 1 282 ? -61.391 -8.743 154.317 1.00 78.00 282 LEU A N 1
ATOM 2210 C CA . LEU A 1 282 ? -60.778 -9.439 155.448 1.00 78.00 282 LEU A CA 1
ATOM 2211 C C . LEU A 1 282 ? -61.811 -9.621 156.565 1.00 78.00 282 LEU A C 1
ATOM 2213 O O . LEU A 1 282 ? -62.318 -8.647 157.121 1.00 78.00 282 LEU A O 1
ATOM 2217 N N . LYS A 1 283 ? -62.136 -10.867 156.913 1.00 76.12 283 LYS A N 1
ATOM 2218 C CA . LYS A 1 283 ? -63.076 -11.182 157.995 1.00 76.12 283 LYS A CA 1
ATOM 2219 C C . LYS A 1 283 ? -62.311 -11.388 159.295 1.00 76.12 283 LYS A C 1
ATOM 2221 O O . LYS A 1 283 ? -61.443 -12.252 159.373 1.00 76.12 283 LYS A O 1
ATOM 2226 N N . VAL A 1 284 ? -62.681 -10.651 160.338 1.00 77.06 284 VAL A N 1
ATOM 2227 C CA . VAL A 1 284 ? -62.049 -10.720 161.664 1.00 77.06 284 VAL A CA 1
ATOM 2228 C C . VAL A 1 284 ? -63.078 -11.194 162.695 1.00 77.06 284 VAL A C 1
ATOM 2230 O O . VAL A 1 284 ? -64.207 -10.710 162.714 1.00 77.06 284 VAL A O 1
ATOM 2233 N N . GLN A 1 285 ? -62.712 -12.152 163.545 1.00 75.44 285 GLN A N 1
ATOM 2234 C CA . GLN A 1 285 ? -63.519 -12.634 164.677 1.00 75.44 285 GLN A CA 1
ATOM 2235 C C . GLN A 1 285 ? -62.765 -12.446 165.989 1.00 75.44 285 GLN A C 1
ATOM 2237 O O . GLN A 1 285 ? -61.574 -12.184 165.960 1.00 75.44 285 GLN A O 1
ATOM 2242 N N . LYS A 1 286 ? -63.425 -12.600 167.144 1.00 78.62 286 LYS A N 1
ATOM 2243 C CA . LYS A 1 286 ? -62.784 -12.556 168.469 1.00 78.62 286 LYS A CA 1
ATOM 2244 C C . LYS A 1 286 ? -62.816 -13.925 169.153 1.00 78.62 286 LYS A C 1
ATOM 2246 O O . LYS A 1 286 ? -63.805 -14.642 169.043 1.00 78.62 286 LYS A O 1
ATOM 2251 N N . THR A 1 287 ? -61.758 -14.283 169.878 1.00 75.81 287 THR A N 1
ATOM 2252 C CA . THR A 1 287 ? -61.726 -15.484 170.733 1.00 75.81 287 THR A CA 1
ATOM 2253 C C . THR A 1 287 ? -62.659 -15.321 171.943 1.00 75.81 287 THR A C 1
ATOM 2255 O O . THR A 1 287 ? -63.074 -14.205 172.256 1.00 75.81 287 THR A O 1
ATOM 2258 N N . LYS A 1 288 ? -62.969 -16.408 172.676 1.00 70.25 288 LYS A N 1
ATOM 2259 C CA . LYS A 1 288 ? -63.793 -16.366 173.913 1.00 70.25 288 LYS A CA 1
ATOM 2260 C C . LYS A 1 288 ? -63.293 -15.351 174.961 1.00 70.25 288 LYS A C 1
ATOM 2262 O O . LYS A 1 288 ? -64.081 -14.904 175.784 1.00 70.25 288 LYS A O 1
ATOM 2267 N N . ASN A 1 289 ? -62.020 -14.955 174.878 1.00 72.50 289 ASN A N 1
ATOM 2268 C CA . ASN A 1 289 ? -61.368 -13.983 175.761 1.00 72.50 289 ASN A CA 1
ATOM 2269 C C . ASN A 1 289 ? -61.236 -12.580 175.124 1.00 72.50 289 ASN A C 1
ATOM 2271 O O . ASN A 1 289 ? -60.506 -11.737 175.632 1.00 72.50 289 ASN A O 1
ATOM 2275 N N . GLY A 1 290 ? -61.902 -12.322 173.994 1.00 70.50 290 GLY A N 1
ATOM 2276 C CA . GLY A 1 290 ? -61.989 -11.004 173.358 1.00 70.50 290 GLY A CA 1
ATOM 2277 C C . GLY A 1 290 ? -60.887 -10.643 172.349 1.00 70.50 290 GLY A C 1
ATOM 2278 O O . GLY A 1 290 ? -60.961 -9.553 171.780 1.00 70.50 290 GLY A O 1
ATOM 2279 N N . ILE A 1 291 ? -59.906 -11.515 172.073 1.00 76.12 291 ILE A N 1
ATOM 2280 C CA . ILE A 1 291 ? -58.784 -11.212 171.155 1.00 76.12 291 ILE A CA 1
ATOM 2281 C C . ILE A 1 291 ? -59.237 -11.342 169.691 1.00 76.12 291 ILE A C 1
ATOM 2283 O O . ILE A 1 291 ? -59.657 -12.440 169.315 1.00 76.12 291 ILE A O 1
ATOM 2287 N N . PRO A 1 292 ? -59.147 -10.290 168.851 1.00 76.12 292 PRO A N 1
ATOM 2288 C CA . PRO A 1 292 ? -59.482 -10.385 167.435 1.00 76.12 292 PRO A CA 1
ATOM 2289 C C . PRO A 1 292 ? -58.424 -11.171 166.632 1.00 76.12 292 PRO A C 1
ATOM 2291 O O . PRO A 1 292 ? -57.231 -10.952 166.811 1.00 76.12 292 PRO A O 1
ATOM 2294 N N . TYR A 1 293 ? -58.846 -12.048 165.721 1.00 77.12 293 TYR A N 1
ATOM 2295 C CA . TYR A 1 293 ? -58.013 -12.756 164.744 1.00 77.12 293 TYR A CA 1
ATOM 2296 C C . TYR A 1 293 ? -58.713 -12.797 163.380 1.00 77.12 293 TYR A C 1
ATOM 2298 O O . TYR A 1 293 ? -59.943 -12.752 163.295 1.00 77.12 293 TYR A O 1
ATOM 2306 N N . VAL A 1 294 ? -57.937 -12.871 162.297 1.00 74.69 294 VAL A N 1
ATOM 2307 C CA . VAL A 1 294 ? -58.491 -13.000 160.944 1.00 74.69 294 VAL A CA 1
ATOM 2308 C C . VAL A 1 294 ? -59.064 -14.403 160.790 1.00 74.69 294 VAL A C 1
ATOM 2310 O O . VAL A 1 294 ? -58.340 -15.392 160.827 1.00 74.69 294 VAL A O 1
ATOM 2313 N N . ALA A 1 295 ? -60.376 -14.473 160.629 1.00 73.38 295 ALA A N 1
ATOM 2314 C CA . ALA A 1 295 ? -61.118 -15.711 160.455 1.00 73.38 295 ALA A CA 1
ATOM 2315 C C . ALA A 1 295 ? -61.390 -16.028 158.976 1.00 73.38 295 ALA A C 1
ATOM 2317 O O . ALA A 1 295 ? -61.942 -17.088 158.682 1.00 73.38 295 ALA A O 1
ATOM 2318 N N . GLY A 1 296 ? -61.021 -15.129 158.053 1.00 79.50 296 GLY A N 1
ATOM 2319 C CA . GLY A 1 296 ? -61.019 -15.408 156.621 1.00 79.50 296 GLY A CA 1
ATOM 2320 C C . GLY A 1 296 ? -60.633 -14.237 155.716 1.00 79.50 296 GLY A C 1
ATOM 2321 O O . GLY A 1 296 ? -60.580 -13.089 156.157 1.00 79.50 296 GLY A O 1
ATOM 2322 N N . ILE A 1 297 ? -60.399 -14.543 154.441 1.00 81.81 297 ILE A N 1
ATOM 2323 C CA . ILE A 1 297 ? -60.087 -13.596 153.362 1.00 81.81 297 ILE A CA 1
ATOM 2324 C C . ILE A 1 297 ? -61.053 -13.796 152.193 1.00 81.81 297 ILE A C 1
ATOM 2326 O O . ILE A 1 297 ? -61.530 -14.910 151.966 1.00 81.81 297 ILE A O 1
ATOM 2330 N N . GLY A 1 298 ? -61.342 -12.732 151.451 1.00 80.38 298 GLY A N 1
ATOM 2331 C CA . GLY A 1 298 ? -62.110 -12.807 150.216 1.00 80.38 298 GLY A CA 1
ATOM 2332 C C . GLY A 1 298 ? -61.558 -11.889 149.134 1.00 80.38 298 GLY A C 1
ATOM 2333 O O . GLY A 1 298 ? -61.015 -10.829 149.441 1.00 80.38 298 GLY A O 1
ATOM 2334 N N . ALA A 1 299 ? -61.689 -12.307 147.881 1.00 79.25 299 ALA A N 1
ATOM 2335 C CA . ALA A 1 299 ? -61.360 -11.496 146.715 1.00 79.25 299 ALA A CA 1
ATOM 2336 C C . ALA A 1 299 ? -62.476 -11.637 145.684 1.00 79.25 299 ALA A C 1
ATOM 2338 O O . ALA A 1 299 ? -62.924 -12.751 145.396 1.00 79.25 299 ALA A O 1
ATOM 2339 N N . GLY A 1 300 ? -62.915 -10.510 145.139 1.00 78.94 300 GLY A N 1
ATOM 2340 C CA . GLY A 1 300 ? -64.034 -10.471 144.218 1.00 78.94 300 GLY A CA 1
ATOM 2341 C C . GLY A 1 300 ? -63.904 -9.389 143.162 1.00 78.94 300 GLY A C 1
ATOM 2342 O O . GLY A 1 300 ? -63.105 -8.462 143.283 1.00 78.94 300 GLY A O 1
ATOM 2343 N N . ILE A 1 301 ? -64.705 -9.544 142.118 1.00 79.19 301 ILE A N 1
ATOM 2344 C CA . ILE A 1 301 ? -64.942 -8.520 141.107 1.00 79.19 301 ILE A CA 1
ATOM 2345 C C . ILE A 1 301 ? -66.311 -7.933 141.407 1.00 79.19 301 ILE A C 1
ATOM 2347 O O . ILE A 1 301 ? -67.267 -8.682 141.623 1.00 79.19 301 ILE A O 1
ATOM 2351 N N . GLU A 1 302 ? -66.393 -6.614 141.421 1.00 77.00 302 GLU A N 1
ATOM 2352 C CA . GLU A 1 302 ? -67.629 -5.871 141.613 1.00 77.00 302 GLU A CA 1
ATOM 2353 C C . GLU A 1 302 ? -67.889 -4.982 140.410 1.00 77.00 302 GLU A C 1
ATOM 2355 O O . GLU A 1 302 ? -66.958 -4.554 139.728 1.00 77.00 302 GLU A O 1
ATOM 2360 N N . ASP A 1 303 ? -69.161 -4.714 140.169 1.00 79.25 303 ASP A N 1
ATOM 2361 C CA . ASP A 1 303 ? -69.588 -3.649 139.272 1.00 79.25 303 ASP A CA 1
ATOM 2362 C C . ASP A 1 303 ? -69.354 -2.268 139.930 1.00 79.25 303 ASP A C 1
ATOM 2364 O O . ASP A 1 303 ? -69.155 -2.169 141.148 1.00 79.25 303 ASP A O 1
ATOM 2368 N N . VAL A 1 304 ? -69.408 -1.182 139.159 1.00 73.69 304 VAL A N 1
ATOM 2369 C CA . VAL A 1 304 ? -69.276 0.206 139.641 1.00 73.69 304 VAL A CA 1
ATOM 2370 C C . VAL A 1 304 ? -70.310 0.604 140.680 1.00 73.69 304 VAL A C 1
ATOM 2372 O O . VAL A 1 304 ? -70.007 1.422 141.548 1.00 73.69 304 VAL A O 1
ATOM 2375 N N . ASP A 1 305 ? -71.489 -0.013 140.645 1.00 75.50 305 ASP A N 1
ATOM 2376 C CA . ASP A 1 305 ? -72.546 0.189 141.639 1.00 75.50 305 ASP A CA 1
ATOM 2377 C C . ASP A 1 305 ? -72.277 -0.568 142.960 1.00 75.50 305 ASP A C 1
ATOM 2379 O O . ASP A 1 305 ? -73.132 -0.612 143.848 1.00 75.50 305 ASP A O 1
ATOM 2383 N N . GLY A 1 306 ? -71.093 -1.180 143.111 1.00 70.38 306 GLY A N 1
ATOM 2384 C CA . GLY A 1 306 ? -70.666 -1.906 144.312 1.00 70.38 306 GLY A CA 1
ATOM 2385 C C . GLY A 1 306 ? -71.340 -3.268 144.484 1.00 70.38 306 GLY A C 1
ATOM 2386 O O . GLY A 1 306 ? -71.289 -3.859 145.563 1.00 70.38 306 GLY A O 1
ATOM 2387 N N . GLN A 1 307 ? -72.008 -3.775 143.444 1.00 74.12 307 GLN A N 1
ATOM 2388 C CA . GLN A 1 307 ? -72.568 -5.121 143.457 1.00 74.12 307 GLN A CA 1
ATOM 2389 C C . GLN A 1 307 ? -71.469 -6.134 143.159 1.00 74.12 307 GLN A C 1
ATOM 2391 O O . GLN A 1 307 ? -70.859 -6.124 142.091 1.00 74.12 307 GLN A O 1
ATOM 2396 N N . THR A 1 308 ? -71.232 -7.045 144.096 1.00 71.06 308 THR A N 1
ATOM 2397 C CA . THR A 1 308 ? -70.309 -8.153 143.885 1.00 71.06 308 THR A CA 1
ATOM 2398 C C . THR A 1 308 ? -70.801 -9.035 142.732 1.00 71.06 308 THR A C 1
ATOM 2400 O O . THR A 1 308 ? -71.881 -9.610 142.806 1.00 71.06 308 THR A O 1
ATOM 2403 N N . LEU A 1 309 ? -70.003 -9.180 141.678 1.00 74.38 309 LEU A N 1
ATOM 2404 C CA . LEU A 1 309 ? -70.312 -10.026 140.519 1.00 74.38 309 LEU A CA 1
ATOM 2405 C C . LEU A 1 309 ? -69.775 -11.443 140.705 1.00 74.38 309 LEU A C 1
ATOM 2407 O O . LEU A 1 309 ? -70.411 -12.436 140.360 1.00 74.38 309 LEU A O 1
ATOM 2411 N N . SER A 1 310 ? -68.586 -11.556 141.287 1.00 74.06 310 SER A N 1
ATOM 2412 C CA . SER A 1 310 ? -68.026 -12.841 141.693 1.00 74.06 310 SER A CA 1
ATOM 2413 C C . SER A 1 310 ? -67.139 -12.655 142.905 1.00 74.06 310 SER A C 1
ATOM 2415 O O . SER A 1 310 ? -66.486 -11.624 143.054 1.00 74.06 310 SER A O 1
ATOM 2417 N N . ASN A 1 311 ? -67.125 -13.642 143.792 1.00 77.06 311 ASN A N 1
ATOM 2418 C CA . ASN A 1 311 ? -66.305 -13.589 144.989 1.00 77.06 311 ASN A CA 1
ATOM 2419 C C . ASN A 1 311 ? -65.867 -14.979 145.417 1.00 77.06 311 ASN A C 1
ATOM 2421 O O . ASN A 1 311 ? -66.640 -15.940 145.400 1.00 77.06 311 ASN A O 1
ATOM 2425 N N . ILE A 1 312 ? -64.622 -15.066 145.850 1.00 78.12 312 ILE A N 1
ATOM 2426 C CA . ILE A 1 312 ? -64.048 -16.252 146.458 1.00 78.12 312 ILE A CA 1
ATOM 2427 C C . ILE A 1 312 ? -63.799 -15.911 147.916 1.00 78.12 312 ILE A C 1
ATOM 2429 O O . ILE A 1 312 ? -63.048 -14.989 148.214 1.00 78.12 312 ILE A O 1
ATOM 2433 N N . LEU A 1 313 ? -64.402 -16.671 148.825 1.00 77.44 313 LEU A N 1
ATOM 2434 C CA . LEU A 1 313 ? -64.231 -16.525 150.263 1.00 77.44 313 LEU A CA 1
ATOM 2435 C C . LEU A 1 313 ? -63.578 -17.769 150.857 1.00 77.44 313 LEU A C 1
ATOM 2437 O O . LEU A 1 313 ? -64.023 -18.895 150.639 1.00 77.44 313 LEU A O 1
ATOM 2441 N N . LEU A 1 314 ? -62.566 -17.542 151.684 1.00 78.88 314 LEU A N 1
ATOM 2442 C CA . LEU A 1 314 ? -61.829 -18.560 152.421 1.00 78.88 314 LEU A CA 1
ATOM 2443 C C . LEU A 1 314 ? -61.898 -18.219 153.912 1.00 78.88 314 LEU A C 1
ATOM 2445 O O . LEU A 1 314 ? -61.385 -17.186 154.330 1.00 78.88 314 LEU A O 1
ATOM 2449 N N . GLN A 1 315 ? -62.552 -19.056 154.714 1.00 77.88 315 GLN A N 1
ATOM 2450 C CA . GLN A 1 315 ? -62.738 -18.899 156.162 1.00 77.88 315 GLN A CA 1
ATOM 2451 C C . GLN A 1 315 ? -62.339 -20.187 156.899 1.00 77.88 315 GLN A C 1
ATOM 2453 O O . GLN A 1 315 ? -62.255 -21.249 156.287 1.00 77.88 315 GLN A O 1
ATOM 2458 N N . ALA A 1 316 ? -62.106 -20.096 158.214 1.00 70.69 316 ALA A N 1
ATOM 2459 C CA . ALA A 1 316 ? -61.584 -21.201 159.032 1.00 70.69 316 ALA A CA 1
ATOM 2460 C C . ALA A 1 316 ? -62.416 -22.497 158.962 1.00 70.69 316 ALA A C 1
ATOM 2462 O O . ALA A 1 316 ? -61.860 -23.590 159.012 1.00 70.69 316 ALA A O 1
ATOM 2463 N N . ASP A 1 317 ? -63.733 -22.379 158.832 1.00 70.81 317 ASP A N 1
ATOM 2464 C CA . ASP A 1 317 ? -64.669 -23.498 158.750 1.00 70.81 317 ASP A CA 1
ATOM 2465 C C . ASP A 1 317 ? -65.440 -23.538 157.425 1.00 70.81 317 ASP A C 1
ATOM 2467 O O . ASP A 1 317 ? -66.266 -24.434 157.248 1.00 70.81 317 ASP A O 1
ATOM 2471 N N . ARG A 1 318 ? -65.191 -22.585 156.506 1.00 77.00 318 ARG A N 1
ATOM 2472 C CA . ARG A 1 318 ? -65.956 -22.422 155.263 1.00 77.00 318 ARG A CA 1
ATOM 2473 C C . ARG A 1 318 ? -65.123 -21.903 154.087 1.00 77.00 318 ARG A C 1
ATOM 2475 O O . ARG A 1 318 ? -64.590 -20.802 154.156 1.00 77.00 318 ARG A O 1
ATOM 2482 N N . ILE A 1 319 ? -65.126 -22.607 152.954 1.00 79.38 319 ILE A N 1
ATOM 2483 C CA . ILE A 1 319 ? -64.649 -22.079 151.659 1.00 79.38 319 ILE A CA 1
ATOM 2484 C C . ILE A 1 319 ? -65.837 -21.997 150.711 1.00 79.38 319 ILE A C 1
ATOM 2486 O O . ILE A 1 319 ? -66.550 -22.983 150.541 1.00 79.38 319 ILE A O 1
ATOM 2490 N N . ALA A 1 320 ? -66.059 -20.834 150.104 1.00 74.56 320 ALA A N 1
ATOM 2491 C CA . ALA A 1 320 ? -67.164 -20.618 149.183 1.00 74.56 320 AL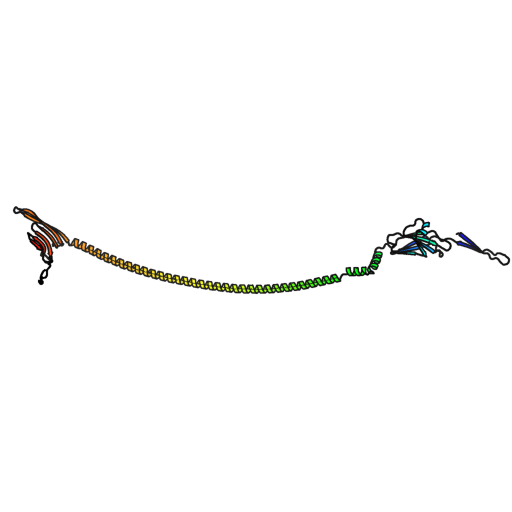A A CA 1
ATOM 2492 C C . ALA A 1 320 ? -66.721 -19.816 147.962 1.00 74.56 320 ALA A C 1
ATOM 2494 O O . ALA A 1 320 ? -66.106 -18.762 148.101 1.00 74.56 320 ALA A O 1
ATOM 2495 N N . MET A 1 321 ? -67.097 -20.281 146.775 1.00 75.31 321 MET A N 1
ATOM 2496 C CA . MET A 1 321 ? -67.124 -19.437 145.582 1.00 75.31 321 MET A CA 1
ATOM 2497 C C . MET A 1 321 ? -68.572 -19.066 145.317 1.00 75.31 321 MET A C 1
ATOM 2499 O O . MET A 1 321 ? -69.441 -19.938 145.247 1.00 75.31 321 MET A O 1
ATOM 2503 N N . ILE A 1 322 ? -68.837 -17.770 145.248 1.00 70.06 322 ILE A N 1
ATOM 2504 C CA . ILE A 1 322 ? -70.187 -17.234 145.166 1.00 70.06 322 ILE A CA 1
ATOM 2505 C C . ILE A 1 322 ? -70.270 -16.346 143.934 1.00 70.06 322 ILE A C 1
ATOM 2507 O O . ILE A 1 322 ? -69.438 -15.457 143.740 1.00 70.06 322 ILE A O 1
ATOM 2511 N N . THR A 1 323 ? -71.307 -16.581 143.142 1.00 66.44 323 THR A N 1
ATOM 2512 C CA . THR A 1 323 ? -71.718 -15.704 142.049 1.00 66.44 323 THR A CA 1
ATOM 2513 C C . THR A 1 323 ? -73.091 -15.156 142.420 1.00 66.44 323 THR A C 1
ATOM 2515 O O . THR A 1 323 ? -74.044 -15.932 142.522 1.00 66.44 323 THR A O 1
ATOM 2518 N N . PRO A 1 324 ? -73.214 -13.855 142.717 1.00 61.12 324 PRO A N 1
ATOM 2519 C CA . PRO A 1 324 ? -74.509 -13.257 143.003 1.00 61.12 324 PRO A CA 1
ATOM 2520 C C . PRO A 1 324 ? -75.264 -13.056 141.683 1.00 61.12 324 PRO A C 1
ATOM 2522 O O . PRO A 1 324 ? -74.903 -12.200 140.887 1.00 61.12 324 PRO A O 1
ATOM 2525 N N . GLU A 1 325 ? -76.309 -13.845 141.429 1.00 58.12 325 GLU A N 1
ATOM 2526 C CA . GLU A 1 325 ? -77.249 -13.575 140.333 1.00 58.12 325 GLU A CA 1
ATOM 2527 C C . GLU A 1 325 ? -78.466 -12.846 140.912 1.00 58.12 325 GLU A C 1
ATOM 2529 O O . GLU A 1 325 ? -79.171 -13.374 141.776 1.00 58.12 325 GLU A O 1
ATOM 2534 N N . ASN A 1 326 ? -78.714 -11.618 140.444 1.00 51.88 326 ASN A N 1
ATOM 2535 C CA . ASN A 1 326 ? -79.896 -10.810 140.772 1.00 51.88 326 ASN A CA 1
ATOM 2536 C C . ASN A 1 326 ? -80.155 -10.644 142.282 1.00 51.88 326 ASN A C 1
ATOM 2538 O O . ASN A 1 326 ? -81.272 -10.838 142.764 1.00 51.88 326 ASN A O 1
ATOM 2542 N N . GLY A 1 327 ? -79.111 -10.310 143.046 1.00 54.78 327 GLY A N 1
ATOM 2543 C CA . GLY A 1 327 ? -79.218 -10.049 144.487 1.00 54.78 327 GLY A CA 1
ATOM 2544 C C . GLY A 1 327 ? -79.408 -11.294 145.364 1.00 54.78 327 GLY A C 1
ATOM 2545 O O . GLY A 1 327 ? -79.435 -11.162 146.587 1.00 54.78 327 GLY A O 1
ATOM 2546 N N . ASN A 1 328 ? -79.473 -12.500 144.782 1.00 56.34 328 ASN A N 1
ATOM 2547 C CA . ASN A 1 328 ? -79.436 -13.765 145.514 1.00 56.34 328 ASN A CA 1
ATOM 2548 C C . ASN A 1 328 ? -78.043 -14.402 145.390 1.00 56.34 328 ASN A C 1
ATOM 2550 O O . ASN A 1 328 ? -77.547 -14.683 144.299 1.00 56.34 328 ASN A O 1
ATOM 2554 N N . THR A 1 329 ? -77.384 -14.631 146.528 1.00 61.00 329 THR A N 1
ATOM 2555 C CA . THR A 1 329 ? -76.040 -15.222 146.567 1.00 61.00 329 THR A CA 1
ATOM 2556 C C . THR A 1 329 ? -76.129 -16.737 146.429 1.00 61.00 329 THR A C 1
ATOM 2558 O O . THR A 1 329 ? -76.232 -17.460 147.418 1.00 61.00 329 THR A O 1
ATOM 2561 N N . THR A 1 330 ? -76.087 -17.232 145.193 1.00 64.44 330 THR A N 1
ATOM 2562 C CA . THR A 1 330 ? -76.049 -18.674 144.936 1.00 64.44 330 THR A CA 1
ATOM 2563 C C . THR A 1 330 ? -74.599 -19.150 145.026 1.00 64.44 330 THR A C 1
ATOM 2565 O O . THR A 1 330 ? -73.760 -18.735 144.221 1.00 64.44 330 THR A O 1
ATOM 2568 N N . PRO A 1 331 ? -74.241 -20.003 145.999 1.00 67.88 331 PRO A N 1
ATOM 2569 C CA . PRO A 1 331 ? -72.900 -20.553 146.032 1.00 67.88 331 PRO A CA 1
ATOM 2570 C C . PRO A 1 331 ? -72.733 -21.560 144.892 1.00 67.88 331 PRO A C 1
ATOM 2572 O O . PRO A 1 331 ? -73.555 -22.467 144.744 1.00 67.88 331 PRO A O 1
ATOM 2575 N N . LEU A 1 332 ? -71.643 -21.446 144.134 1.00 70.81 332 LEU A N 1
ATOM 2576 C CA . LEU A 1 332 ? -71.209 -22.492 143.201 1.00 70.81 332 LEU A CA 1
ATOM 2577 C C . LEU A 1 332 ? -70.894 -23.769 143.980 1.00 70.81 332 LEU A C 1
ATOM 2579 O O . LEU A 1 332 ? -71.432 -24.847 143.716 1.00 70.81 332 LEU A O 1
ATOM 2583 N N . PHE A 1 333 ? -70.058 -23.609 145.002 1.00 75.25 333 PHE A N 1
ATOM 2584 C CA . PHE A 1 333 ? -69.837 -24.614 146.021 1.00 75.25 333 PHE A CA 1
ATOM 2585 C C . PHE A 1 333 ? -69.519 -23.953 147.356 1.00 75.25 333 PHE A C 1
ATOM 2587 O O . PHE A 1 333 ? -68.975 -22.846 147.421 1.00 75.25 333 PHE A O 1
ATOM 2594 N N . VAL A 1 334 ? -69.854 -24.661 148.427 1.00 78.19 334 VAL A N 1
ATOM 2595 C CA . VAL A 1 334 ? -69.481 -24.333 149.796 1.00 78.19 334 VAL A CA 1
ATOM 2596 C C . VAL A 1 334 ? -68.956 -25.592 150.454 1.00 78.19 334 VAL A C 1
ATOM 2598 O O . VAL A 1 334 ? -69.707 -26.539 150.666 1.00 78.19 334 VAL A O 1
ATOM 2601 N N . ALA A 1 335 ? -67.685 -25.598 150.823 1.00 77.25 335 ALA A N 1
ATOM 2602 C CA . ALA A 1 335 ? -67.181 -26.552 151.800 1.00 77.25 335 ALA A CA 1
ATOM 2603 C C . ALA A 1 335 ? -67.427 -25.957 153.185 1.00 77.25 335 ALA A C 1
ATOM 2605 O O . ALA A 1 335 ? -66.953 -24.849 153.431 1.00 77.25 335 ALA A O 1
ATOM 2606 N N . GLN A 1 336 ? -68.171 -26.635 154.062 1.00 78.06 336 GLN A N 1
ATOM 2607 C CA . GLN A 1 336 ? -68.363 -26.195 155.445 1.00 78.06 336 GLN A CA 1
ATOM 2608 C C . GLN A 1 336 ? -68.408 -27.386 156.412 1.00 78.06 336 GLN A C 1
ATOM 2610 O O . GLN A 1 336 ? -69.188 -28.323 156.235 1.00 78.06 336 GLN A O 1
ATOM 2615 N N . GLY A 1 337 ? -67.565 -27.352 157.449 1.00 75.94 337 GLY A N 1
ATOM 2616 C CA . GLY A 1 337 ? -67.350 -28.509 158.327 1.00 75.94 337 GLY A CA 1
ATOM 2617 C C . GLY A 1 337 ? -66.823 -29.728 157.551 1.00 75.94 337 GLY A C 1
ATOM 2618 O O . GLY A 1 337 ? -65.936 -29.591 156.715 1.00 75.94 337 GLY A O 1
ATOM 2619 N N . ASN A 1 338 ? -67.393 -30.915 157.793 1.00 76.31 338 ASN A N 1
ATOM 2620 C CA . ASN A 1 338 ? -67.044 -32.154 157.072 1.00 76.31 338 ASN A CA 1
ATOM 2621 C C . ASN A 1 338 ? -67.920 -32.412 155.827 1.00 76.31 338 ASN A C 1
ATOM 2623 O O . ASN A 1 338 ? -67.972 -33.540 155.337 1.00 76.31 338 ASN A O 1
ATOM 2627 N N . GLN A 1 339 ? -68.645 -31.404 155.330 1.00 67.25 339 GLN A N 1
ATOM 2628 C CA . GLN A 1 339 ? -69.558 -31.549 154.194 1.00 67.25 339 GLN A CA 1
ATOM 2629 C C . GLN A 1 339 ? -69.245 -30.528 153.093 1.00 67.25 339 GLN A C 1
ATOM 2631 O O . GLN A 1 339 ? -68.955 -29.361 153.357 1.00 67.25 339 GLN A O 1
ATOM 2636 N N . LEU A 1 340 ? -69.305 -30.983 151.840 1.00 77.19 340 LEU A N 1
ATOM 2637 C CA . LEU A 1 340 ? -69.215 -30.141 150.650 1.00 77.19 340 LEU A CA 1
ATOM 2638 C C . LEU A 1 340 ? -70.596 -30.060 150.006 1.00 77.19 340 LEU A C 1
ATOM 2640 O O . LEU A 1 340 ? -71.172 -31.073 149.616 1.00 77.19 340 LEU A O 1
ATOM 2644 N N . PHE A 1 341 ? -71.097 -28.841 149.874 1.00 75.19 341 PHE A N 1
ATOM 2645 C CA . PHE A 1 341 ? -72.335 -28.527 149.184 1.00 75.19 341 PHE A CA 1
ATOM 2646 C C . PHE A 1 341 ? -71.982 -27.971 147.812 1.00 75.19 341 PHE A C 1
ATOM 2648 O O . PHE A 1 341 ? -71.282 -26.966 147.703 1.00 75.19 341 PHE A O 1
ATOM 2655 N N . MET A 1 342 ? -72.456 -28.629 146.763 1.00 74.88 342 MET A N 1
ATOM 2656 C CA . MET A 1 342 ? -72.327 -28.161 145.387 1.00 74.88 342 MET A CA 1
ATOM 2657 C C . MET A 1 342 ? -73.715 -28.035 144.791 1.00 74.88 342 MET A C 1
ATOM 2659 O O . MET A 1 342 ? -74.569 -28.895 145.014 1.00 74.88 342 MET A O 1
ATOM 2663 N N . ASN A 1 343 ? -73.940 -26.962 144.043 1.00 69.06 343 ASN A N 1
ATOM 2664 C CA . ASN A 1 343 ? -75.196 -26.788 143.335 1.00 69.06 343 ASN A CA 1
ATOM 2665 C C . ASN A 1 343 ? -75.285 -27.824 142.191 1.00 69.06 343 ASN A C 1
ATOM 2667 O O . ASN A 1 343 ? -74.342 -27.970 141.411 1.00 69.06 343 ASN A O 1
ATOM 2671 N N . ASP A 1 344 ? -76.399 -28.567 142.118 1.00 69.06 344 ASP A N 1
ATOM 2672 C CA . ASP A 1 344 ? -76.593 -29.709 141.200 1.00 69.06 344 ASP A CA 1
ATOM 2673 C C . ASP A 1 344 ? -76.491 -29.295 139.724 1.00 69.06 344 ASP A C 1
ATOM 2675 O O . ASP A 1 344 ? -76.097 -30.099 138.885 1.00 69.06 344 ASP A O 1
ATOM 2679 N N . VAL A 1 345 ? -76.726 -28.013 139.413 1.00 65.62 345 VAL A N 1
ATOM 2680 C CA . VAL A 1 345 ? -76.539 -27.447 138.065 1.00 65.62 345 VAL A CA 1
ATOM 2681 C C . VAL A 1 345 ? -75.082 -27.577 137.581 1.00 65.62 345 VAL A C 1
ATOM 2683 O O . VAL A 1 345 ? -74.833 -27.631 136.378 1.00 65.62 345 VAL A O 1
ATOM 2686 N N . PHE A 1 346 ? -74.114 -27.707 138.498 1.00 63.44 346 PHE A N 1
ATOM 2687 C CA . PHE A 1 346 ? -72.694 -27.911 138.183 1.00 63.44 346 PHE A CA 1
ATOM 2688 C C . PHE A 1 346 ? -72.231 -29.376 138.307 1.00 63.44 346 PHE A C 1
ATOM 2690 O O . PHE A 1 346 ? -71.054 -29.663 138.075 1.00 63.44 346 PHE A O 1
ATOM 2697 N N . LEU A 1 347 ? -73.124 -30.321 138.634 1.00 65.25 347 LEU A N 1
ATOM 2698 C CA . LEU A 1 347 ? -72.823 -31.755 138.731 1.00 65.25 347 LEU A CA 1
ATOM 2699 C C . LEU A 1 347 ? -73.382 -32.514 137.512 1.00 65.25 347 LEU A C 1
ATOM 2701 O O . LEU A 1 347 ? -74.585 -32.552 137.278 1.00 65.25 347 LEU A O 1
ATOM 2705 N N . LYS A 1 348 ? -72.526 -33.198 136.739 1.00 62.94 348 LYS A N 1
ATOM 2706 C CA . LYS A 1 348 ? -72.976 -34.141 135.692 1.00 62.94 348 LYS A CA 1
ATOM 2707 C C . LYS A 1 348 ? -73.144 -35.549 136.280 1.00 62.94 348 LYS A C 1
ATOM 2709 O O . LYS A 1 348 ? -72.173 -36.115 136.775 1.00 62.94 348 LYS A O 1
ATOM 2714 N N . ARG A 1 349 ? -74.343 -36.142 136.187 1.00 64.19 349 ARG A N 1
ATOM 2715 C CA . ARG A 1 349 ? -74.632 -37.530 136.623 1.00 64.19 349 ARG A CA 1
ATOM 2716 C C . ARG A 1 349 ? -74.690 -38.491 135.422 1.00 64.19 349 ARG A C 1
ATOM 2718 O O . ARG A 1 349 ? -75.328 -38.176 134.422 1.00 64.19 349 ARG A O 1
ATOM 2725 N N . LEU A 1 350 ? -74.051 -39.661 135.526 1.00 57.44 350 LEU A N 1
ATOM 2726 C CA . LEU A 1 350 ? -74.142 -40.772 134.560 1.00 57.44 350 LEU A CA 1
ATOM 2727 C C . LEU A 1 350 ? -75.123 -41.833 135.096 1.00 57.44 350 LEU A C 1
ATOM 2729 O O . LEU A 1 350 ? -74.979 -42.255 136.241 1.00 57.44 350 LEU A O 1
ATOM 2733 N N . PHE A 1 351 ? -76.078 -42.301 134.286 1.00 57.91 351 PHE A N 1
ATOM 2734 C CA . PHE A 1 351 ? -76.994 -43.395 134.648 1.00 57.91 351 PHE A CA 1
ATOM 2735 C C . PHE A 1 351 ? -76.671 -44.657 133.829 1.00 57.91 351 PHE A C 1
ATOM 2737 O O . PHE A 1 351 ? -76.593 -44.586 132.604 1.00 57.91 351 PHE A O 1
ATOM 2744 N N . ALA A 1 352 ? -76.488 -45.807 134.490 1.00 46.44 352 ALA A N 1
ATOM 2745 C CA . ALA A 1 352 ? -76.299 -47.116 133.850 1.00 46.44 352 ALA A CA 1
ATOM 2746 C C . ALA A 1 352 ? -77.638 -47.875 133.735 1.00 46.44 352 ALA A C 1
ATOM 2748 O O . ALA A 1 352 ? -78.431 -47.874 134.676 1.00 46.44 352 ALA A O 1
ATOM 2749 N N . VAL A 1 353 ? -77.883 -48.524 132.590 1.00 49.34 353 VAL A N 1
ATOM 2750 C CA . VAL A 1 353 ? -79.104 -49.302 132.291 1.00 49.34 353 VAL A CA 1
ATOM 2751 C C . VAL A 1 353 ? -78.946 -50.752 132.778 1.00 49.34 353 VAL A C 1
ATOM 2753 O O . VAL A 1 353 ? -77.858 -51.320 132.721 1.00 49.34 353 VAL A O 1
ATOM 2756 N N . SER A 1 354 ? -80.032 -51.323 133.299 1.00 46.28 354 SER A N 1
ATOM 2757 C CA . SER A 1 354 ? -80.123 -52.588 134.037 1.00 46.28 354 SER A CA 1
ATOM 2758 C C . SER A 1 354 ? -79.657 -53.850 133.291 1.00 46.28 354 SER A C 1
ATOM 2760 O O . SER A 1 354 ? -79.880 -54.038 132.098 1.00 46.28 354 SER A O 1
ATOM 2762 N N . ILE A 1 355 ? -79.064 -54.752 134.079 1.00 46.78 355 ILE A N 1
ATOM 2763 C CA . ILE A 1 355 ? -78.594 -56.099 133.731 1.00 46.78 355 ILE A CA 1
ATOM 2764 C C . ILE A 1 355 ? -79.797 -57.015 133.450 1.00 46.78 355 ILE A C 1
ATOM 2766 O O . ILE A 1 355 ? -80.700 -57.121 134.280 1.00 46.78 355 ILE A O 1
ATOM 2770 N N . THR A 1 356 ? -79.787 -57.727 132.320 1.00 45.38 356 THR A N 1
ATOM 2771 C CA . THR A 1 356 ? -80.636 -58.907 132.078 1.00 45.38 356 THR A CA 1
ATOM 2772 C C . THR A 1 356 ? -79.787 -60.171 132.222 1.00 45.38 356 THR A C 1
ATOM 2774 O O . THR A 1 356 ? -78.740 -60.306 131.597 1.00 45.38 356 THR A O 1
ATOM 2777 N N . SER A 1 357 ? -80.234 -61.077 133.092 1.00 56.34 357 SER A N 1
ATOM 2778 C CA . SER A 1 357 ? -79.644 -62.395 133.341 1.00 56.34 357 SER A CA 1
ATOM 2779 C C . SER A 1 357 ? -80.262 -63.433 132.402 1.00 56.34 357 SER A C 1
ATOM 2781 O O . SER A 1 357 ? -81.475 -63.635 132.440 1.00 56.34 357 SER A O 1
ATOM 2783 N N . SER A 1 358 ? -79.435 -64.109 131.598 1.00 42.72 358 SER A N 1
ATOM 2784 C CA . SER A 1 358 ? -79.735 -65.424 131.014 1.00 42.72 358 SER A CA 1
ATOM 2785 C C . SER A 1 358 ? -78.464 -66.073 130.445 1.00 42.72 358 SER A C 1
ATOM 2787 O O . SER A 1 358 ? -77.896 -65.538 129.496 1.00 42.72 358 SER A O 1
ATOM 2789 N N . GLY A 1 359 ? -78.056 -67.242 130.959 1.00 39.16 359 GLY A N 1
ATOM 2790 C CA . GLY A 1 359 ? -77.196 -68.176 130.208 1.00 39.16 359 GLY A CA 1
ATOM 2791 C C . GLY A 1 359 ? -75.935 -68.694 130.911 1.00 39.16 359 GLY A C 1
ATOM 2792 O O . GLY A 1 359 ? -74.890 -68.066 130.848 1.00 39.16 359 GLY A O 1
ATOM 2793 N N . ASN A 1 360 ? -76.101 -69.868 131.528 1.00 38.16 360 ASN A N 1
ATOM 2794 C CA . ASN A 1 360 ? -75.184 -70.915 132.019 1.00 38.16 360 ASN A CA 1
ATOM 2795 C C . ASN A 1 360 ? -73.638 -70.786 131.840 1.00 38.16 360 ASN A C 1
ATOM 2797 O O . ASN A 1 360 ? -73.177 -70.647 130.707 1.00 38.16 360 ASN A O 1
ATOM 2801 N N . PRO A 1 361 ? -72.836 -70.980 132.913 1.00 51.59 361 PRO A N 1
ATOM 2802 C CA . PRO A 1 361 ? -71.370 -71.002 132.856 1.00 51.59 361 PRO A CA 1
ATOM 2803 C C . PRO A 1 361 ? -70.800 -72.393 132.507 1.00 51.59 361 PRO A C 1
ATOM 2805 O O . PRO A 1 361 ? -71.364 -73.415 132.911 1.00 51.59 361 PRO A O 1
ATOM 2808 N N . PRO A 1 362 ? -69.652 -72.435 131.814 1.00 52.00 362 PRO A N 1
ATOM 2809 C CA . PRO A 1 362 ? -68.516 -73.283 132.177 1.00 52.00 362 PRO A CA 1
ATOM 2810 C C . PRO A 1 362 ? -67.472 -72.510 132.988 1.00 52.00 362 PRO A C 1
ATOM 2812 O O . PRO A 1 362 ? -67.224 -71.327 132.654 1.00 52.00 362 PRO A O 1
#

Secondary structure (DSSP, 8-state):
-EEEEEEE--B-TTSPBPPPEEEEEEE-PPPPPSEEEEEEETTEEEEEEE-SS--TT-EEEEEEESS--SSGGGHHHHSEEEEEES-EEEESTT--TT--EEEEEEEE-SS-BPPPEEEEE-----HHHHHHHHHHHHHTSHHHHHHHHHHT-HHHHHHHHHHHHHHHHHHHHHHHHHHHHHHHHHHHHHHHHHHHHHHHHHHHHHHHHHHHHHHHHHHHHHHHHHHHHHHHHHHHHHHHHHHHHHHHHHHHHHHHHHHHHHHHHHHHHHHHHHHEEEEEEEEEEE-TTS-EEEEEEEEEEEETTS-EEEEEEEESSEEEEEEEETTEEEEEEEEETTEEEE-GGG-PPP-PPPPPP-----

Radius of gyration: 104.01 Å; chains: 1; bounding box: 155×95×286 Å

Sequence (362 aa):
LGEYTLTVRAINSYGQQGEPATTTFRINAPAKPATIELTPGYFQITAVPRLAVYDPTVQFEFWFSEKRITNTAQVEKSARYLGTGSQWTVQGSRIKPGTDFWFYVRSVNLVGKSAFVEASGQPSNDGEGYLEIFRGLIDETLLGQALKERIDASALRTEVTQLEEDIRQRMDTDIAEVTRKIGKAENSLTQLVAKKNEDQTLAIAQVSQKVDRVSSEISQTVSQGQSENARQIAQVRQYVDKKGSEITSTTDKKLGDQAVTIQQIQRVQSDTRNELNAMYMLKVQKTKNGIPYVAGIGAGIEDVDGQTLSNILLQADRIAMITPENGNTTPLFVAQGNQLFMNDVFLKRLFAVSITSSGNPP

pLDDT: mean 87.2, std 12.55, range [38.16, 98.56]

Organism: Escherichia coli (NCBI:txid562)

InterPro domains:
  IPR015406 Tip attachment protein J, central straight fiber domain [PF09327] (262-348)
  IPR053171 Viral Tip Attachment Protein [PTHR36251] (2-197)
  IPR055383 Tip attachment protein J, Fn3-1 domain [PF24421] (1-30)
  IPR057587 Tip attachment protein J, second Ig-like domain [PF24489] (32-134)

Foldseek 3Di:
DDKDKDWDWDADPVRDIDDIDIDIDDQDWDEWFPAWDWDAADQKIKTATHHPDDDPQKKKWKWKDLDDDPDQVCRVPHTHTPGIHRMDMDGDPVQDAPGKMKMWMWIGGPRGIYGIDIDIDHHDNPPVVVVVVVLVVLCPDPNSVVVVCVVVPVVVVVVVVVVVVVVVVVVVVVVVVVVVVVVVVVVVVVVVVVVVVVVVVVVVVVVVVVVVVVVVVVVVVVVVVVVVVVVVVVVVVVVVVVVVVVCVVVVVVVVVVVVVVVVVVVVVVVCCVQFKDKDKDWDWDADPVGHIDTQWIKIFIATPVRHTQWMWIDGPFKTFTWGDDPNRTDTCWMRGHPDIDHDCVPDDDDDDDDDDDDDDDD